Protein AF-A0A9X3EPZ7-F1 (afdb_monomer_lite)

Secondary structure (DSSP, 8-state):
---EEEEEEHHHHHHHHHTTT-SSEEEEE---TTSS---SSHHHHHHHHHHHHT--GGGS--GGGS-SSSEEEEE--SSHHHHHHHHHHHHHPPSS-EEE---SS-GGGS-HHHHHHHHHT-EE-TTHHHHHHHHHHHHHTT-HHHHHHHHHHHTT-TT-TTHHHHHHHHHHHHHH-HHHHHHHHHHHTT---HHHHHHHHHTTS-TTTTTTTHHHHHHHHHHHHHHHHHHHHHHHHHHTS--

pLDDT: mean 94.18, std 5.78, range [56.41, 98.69]

Structure (mmCIF, N/CA/C/O backbone):
data_AF-A0A9X3EPZ7-F1
#
_entry.id   AF-A0A9X3EPZ7-F1
#
loop_
_atom_site.group_PDB
_atom_site.id
_atom_site.type_symbol
_atom_site.label_atom_id
_atom_site.label_alt_id
_atom_site.label_comp_id
_atom_site.label_asym_id
_atom_site.label_entity_id
_atom_site.label_seq_id
_atom_site.pdbx_PDB_ins_code
_atom_site.Cartn_x
_atom_site.Cartn_y
_atom_site.Cartn_z
_atom_site.occupancy
_at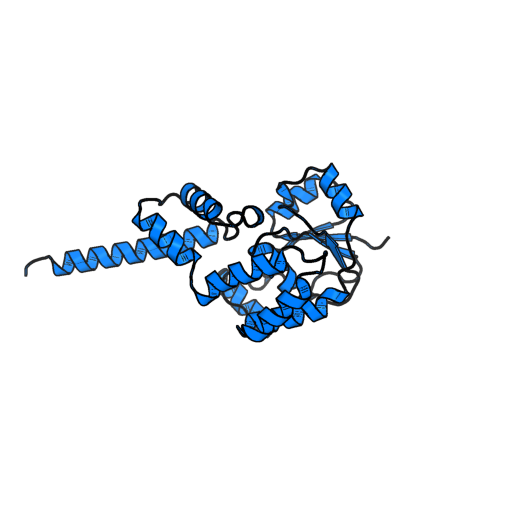om_site.B_iso_or_equiv
_atom_site.auth_seq_id
_atom_site.auth_comp_id
_atom_site.auth_asym_id
_atom_site.auth_atom_id
_atom_site.pdbx_PDB_model_num
ATOM 1 N N . MET A 1 1 ? -8.438 0.704 29.089 1.00 73.50 1 MET A N 1
ATOM 2 C CA . MET A 1 1 ? -8.462 0.864 27.620 1.00 73.50 1 MET A CA 1
ATOM 3 C C . MET A 1 1 ? -7.890 -0.405 27.022 1.00 73.50 1 MET A C 1
ATOM 5 O O . MET A 1 1 ? -7.101 -1.049 27.706 1.00 73.50 1 MET A O 1
ATOM 9 N N . LEU A 1 2 ? -8.344 -0.817 25.837 1.00 86.06 2 LEU A N 1
ATOM 10 C CA . LEU A 1 2 ? -7.668 -1.906 25.126 1.00 86.06 2 LEU A CA 1
ATOM 11 C C . LEU A 1 2 ? -6.262 -1.427 24.733 1.00 86.06 2 LEU A C 1
ATOM 13 O O . LEU A 1 2 ? -6.127 -0.239 24.431 1.00 86.06 2 LEU A O 1
ATOM 17 N N . PRO A 1 3 ? -5.242 -2.302 24.729 1.00 96.19 3 PRO A N 1
ATOM 18 C CA . PRO A 1 3 ? -3.963 -1.993 24.098 1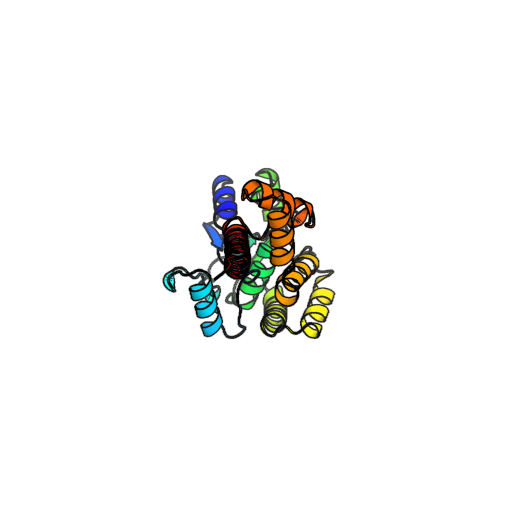.00 96.19 3 PRO A CA 1
ATOM 19 C C . PRO A 1 3 ? -4.177 -1.522 22.656 1.00 96.19 3 PRO A C 1
ATOM 21 O O . PRO A 1 3 ? -5.162 -1.909 22.024 1.00 96.19 3 PRO A O 1
ATOM 24 N N . ILE A 1 4 ? -3.268 -0.703 22.132 1.00 97.88 4 ILE A N 1
ATOM 25 C CA . ILE A 1 4 ? -3.376 -0.142 20.782 1.00 97.88 4 ILE A CA 1
ATOM 26 C C . ILE A 1 4 ? -2.209 -0.636 19.937 1.00 97.88 4 ILE A C 1
ATOM 28 O O . ILE A 1 4 ? -1.063 -0.606 20.382 1.00 97.88 4 ILE A O 1
ATOM 32 N N . LEU A 1 5 ? -2.513 -1.070 18.716 1.00 98.25 5 LEU A N 1
ATOM 33 C CA . LEU A 1 5 ? -1.538 -1.377 17.679 1.00 98.25 5 LEU A CA 1
ATOM 34 C C . LEU A 1 5 ? -1.773 -0.458 16.477 1.00 98.25 5 LEU A C 1
ATOM 36 O O . LEU A 1 5 ? -2.753 -0.603 15.744 1.00 98.25 5 LEU A O 1
ATOM 40 N N . HIS A 1 6 ? -0.857 0.476 16.257 1.00 98.19 6 HIS A N 1
ATOM 41 C CA . HIS A 1 6 ? -0.822 1.349 15.092 1.00 98.19 6 HIS A CA 1
ATOM 42 C C . HIS A 1 6 ? -0.167 0.617 13.921 1.00 98.19 6 HIS A C 1
ATOM 44 O O . HIS A 1 6 ? 0.980 0.185 14.016 1.00 98.19 6 HIS A O 1
ATOM 50 N N . ILE A 1 7 ? -0.881 0.487 12.807 1.00 98.50 7 ILE A N 1
ATOM 51 C CA . ILE A 1 7 ? -0.401 -0.180 11.596 1.00 98.50 7 ILE A CA 1
ATOM 52 C C . ILE A 1 7 ? -0.216 0.875 10.509 1.00 98.50 7 ILE A C 1
ATOM 54 O O . ILE A 1 7 ? -1.183 1.521 10.104 1.00 98.50 7 ILE A O 1
ATOM 58 N N . HIS A 1 8 ? 1.020 1.033 10.044 1.00 97.88 8 HIS A N 1
ATOM 59 C CA . HIS A 1 8 ? 1.426 2.017 9.039 1.00 97.88 8 HIS A CA 1
ATOM 60 C C . HIS A 1 8 ? 1.918 1.335 7.766 1.00 97.88 8 HIS A C 1
ATOM 62 O O . HIS A 1 8 ? 2.434 0.221 7.825 1.00 97.88 8 HIS A O 1
ATOM 68 N N . ALA A 1 9 ? 1.833 2.019 6.628 1.00 95.88 9 ALA A N 1
ATOM 69 C CA . ALA A 1 9 ? 2.421 1.535 5.387 1.00 95.88 9 ALA A CA 1
ATOM 70 C C . ALA A 1 9 ? 3.953 1.678 5.385 1.00 95.88 9 ALA A C 1
ATOM 72 O O . ALA A 1 9 ? 4.510 2.766 5.248 1.00 95.88 9 ALA A O 1
ATOM 73 N N . GLY A 1 10 ? 4.645 0.551 5.526 1.00 94.56 10 GLY A N 1
ATOM 74 C CA . GLY A 1 10 ? 6.099 0.463 5.491 1.00 94.56 10 GLY A CA 1
ATOM 75 C C . GLY A 1 10 ? 6.803 0.943 6.763 1.00 94.56 10 GLY A C 1
ATOM 76 O O . GLY A 1 10 ? 6.224 1.545 7.671 1.00 94.56 10 GLY A O 1
ATOM 77 N N . ASP A 1 11 ? 8.103 0.657 6.827 1.00 94.25 11 ASP A N 1
ATOM 78 C CA . ASP A 1 11 ? 8.922 0.963 8.001 1.00 94.25 11 ASP A CA 1
ATOM 79 C C . ASP A 1 11 ? 9.250 2.459 8.130 1.00 94.25 11 ASP A C 1
ATOM 81 O O . ASP A 1 11 ? 9.461 2.928 9.245 1.00 94.25 11 ASP A O 1
ATOM 85 N N . CYS A 1 12 ? 9.240 3.233 7.036 1.00 92.06 12 CYS A N 1
ATOM 86 C CA . CYS A 1 12 ? 9.462 4.683 7.086 1.00 92.06 12 CYS A CA 1
ATOM 87 C C . CYS A 1 12 ? 8.344 5.405 7.852 1.00 92.06 12 CYS A C 1
ATOM 89 O O . CYS A 1 12 ? 8.625 6.159 8.783 1.00 92.06 12 CYS A O 1
ATOM 91 N N . ALA A 1 13 ? 7.078 5.140 7.509 1.00 93.94 13 ALA A N 1
ATOM 92 C CA . ALA A 1 13 ? 5.935 5.726 8.208 1.00 93.94 13 ALA A CA 1
ATOM 93 C C . ALA A 1 13 ? 5.842 5.226 9.659 1.00 93.94 13 ALA A C 1
ATOM 95 O O . ALA A 1 13 ? 5.569 6.013 10.563 1.00 93.94 13 ALA A O 1
ATOM 96 N N . ALA A 1 14 ? 6.131 3.941 9.897 1.00 95.50 14 ALA A N 1
ATOM 97 C CA . ALA A 1 14 ? 6.194 3.383 11.247 1.00 95.50 14 ALA A CA 1
ATOM 98 C C . ALA A 1 14 ? 7.328 3.997 12.087 1.00 95.50 14 ALA A C 1
ATOM 100 O O . ALA A 1 14 ? 7.145 4.257 13.271 1.00 95.50 14 ALA A O 1
ATOM 101 N N . GLY A 1 15 ? 8.500 4.236 11.493 1.00 94.81 15 GLY A N 1
ATOM 102 C CA . GLY A 1 15 ? 9.627 4.904 12.144 1.00 94.81 15 GLY A CA 1
ATOM 103 C C . GLY A 1 15 ? 9.254 6.312 12.591 1.00 94.81 15 GLY A C 1
ATOM 104 O O . GLY A 1 15 ? 9.365 6.617 13.774 1.00 94.81 15 GLY A O 1
ATOM 105 N N . PHE A 1 16 ? 8.694 7.107 11.677 1.00 93.25 16 PHE A N 1
ATOM 106 C CA . PHE A 1 16 ? 8.194 8.448 11.980 1.00 93.25 16 PHE A CA 1
ATOM 107 C C . PHE A 1 16 ? 7.131 8.444 13.090 1.00 93.25 16 PHE A C 1
ATOM 109 O O . PHE A 1 16 ? 7.181 9.256 14.005 1.00 93.25 16 PHE A O 1
ATOM 116 N N . ALA A 1 17 ? 6.189 7.496 13.062 1.00 92.56 17 ALA A N 1
ATOM 117 C CA . ALA A 1 17 ? 5.146 7.402 14.082 1.00 92.56 17 ALA A CA 1
ATOM 118 C C . ALA A 1 17 ? 5.689 7.063 15.483 1.00 92.56 17 ALA A C 1
ATOM 120 O O . ALA A 1 17 ? 5.163 7.566 16.474 1.00 92.56 17 ALA A O 1
ATOM 121 N N . ARG A 1 18 ? 6.758 6.259 15.583 1.00 93.94 18 ARG A N 1
ATOM 122 C CA . ARG A 1 18 ? 7.412 5.952 16.871 1.00 93.94 18 ARG A CA 1
ATOM 123 C C . ARG A 1 18 ? 8.074 7.173 17.504 1.00 93.94 18 ARG A C 1
ATOM 125 O O . ARG A 1 18 ? 8.167 7.235 18.723 1.00 93.94 18 ARG A O 1
ATOM 132 N N . GLU A 1 19 ? 8.509 8.139 16.701 1.00 91.50 19 GLU A N 1
ATOM 133 C CA . GLU A 1 19 ? 9.093 9.390 17.202 1.00 91.50 19 GLU A CA 1
ATOM 134 C C . GLU A 1 19 ? 8.044 10.323 17.832 1.00 91.50 19 GLU A C 1
ATOM 136 O O . GLU A 1 19 ? 8.404 11.263 18.537 1.00 91.50 19 GLU A O 1
ATOM 141 N N . ILE A 1 20 ? 6.751 10.068 17.597 1.00 81.25 20 ILE A N 1
ATOM 142 C CA . ILE A 1 20 ? 5.647 10.989 17.917 1.00 81.25 20 ILE A CA 1
ATOM 143 C C . ILE A 1 20 ? 4.910 10.617 19.218 1.00 81.25 20 ILE A C 1
ATOM 145 O O . ILE A 1 20 ? 3.945 11.274 19.589 1.00 81.25 20 ILE A O 1
ATOM 149 N N . ASP A 1 21 ? 5.411 9.630 19.967 1.00 81.44 21 ASP A N 1
ATOM 150 C CA . ASP A 1 21 ? 4.944 9.264 21.319 1.00 81.44 21 ASP A CA 1
ATOM 151 C C . ASP A 1 21 ? 3.409 9.104 21.428 1.00 81.44 21 ASP A C 1
ATOM 153 O O . ASP A 1 21 ? 2.760 9.543 22.380 1.00 81.44 21 ASP A O 1
ATOM 157 N N . LEU A 1 22 ? 2.797 8.488 20.406 1.00 87.44 22 LEU A N 1
ATOM 158 C CA . LEU A 1 22 ? 1.414 8.017 20.492 1.00 87.44 22 LEU A CA 1
ATOM 159 C C . LEU A 1 22 ? 1.348 6.801 21.426 1.00 87.44 22 LEU A C 1
ATOM 161 O O . LEU A 1 22 ? 2.197 5.915 21.364 1.00 87.44 22 LEU A O 1
ATOM 165 N N . GLU A 1 23 ? 0.311 6.737 22.263 1.00 90.94 23 GLU A N 1
ATOM 166 C CA . GLU A 1 23 ? 0.060 5.574 23.118 1.00 90.94 23 GLU A CA 1
ATOM 167 C C . GLU A 1 23 ? -0.204 4.325 22.266 1.00 90.94 23 GLU A C 1
ATOM 169 O O . GLU A 1 23 ? -1.191 4.271 21.535 1.00 90.94 23 GLU A O 1
ATOM 174 N N . GLY A 1 24 ? 0.633 3.299 22.421 1.00 95.06 24 GLY A N 1
ATOM 175 C CA . GLY A 1 24 ? 0.459 2.004 21.771 1.00 95.06 24 GLY A CA 1
ATOM 176 C C . GLY A 1 24 ? 1.731 1.491 21.110 1.00 95.06 24 GLY A C 1
ATOM 177 O O . GLY A 1 24 ? 2.781 2.130 21.120 1.00 95.06 24 GLY A O 1
ATOM 178 N N . GLU A 1 25 ? 1.634 0.302 20.530 1.00 97.06 25 GLU A N 1
ATOM 179 C CA . GLU A 1 25 ? 2.698 -0.273 19.714 1.00 97.06 25 GLU A CA 1
ATOM 180 C C . GLU A 1 25 ? 2.563 0.164 18.255 1.00 97.06 25 GLU A C 1
ATOM 182 O O . GLU A 1 25 ? 1.464 0.424 17.767 1.00 97.06 25 GLU A O 1
ATOM 187 N N . VAL A 1 26 ? 3.684 0.203 17.532 1.00 97.62 26 VAL A N 1
ATOM 188 C CA . VAL A 1 26 ? 3.725 0.601 16.120 1.00 97.62 26 VAL A CA 1
ATOM 189 C C . VAL A 1 26 ? 4.307 -0.517 15.261 1.00 97.62 26 VAL A C 1
ATOM 191 O O . VAL A 1 26 ? 5.463 -0.924 15.436 1.00 97.62 26 VAL A O 1
ATOM 194 N N . LEU A 1 27 ? 3.535 -0.941 14.264 1.00 97.88 27 LEU A N 1
ATOM 195 C CA . LEU A 1 27 ? 3.891 -1.924 13.250 1.00 97.88 27 LEU A CA 1
ATOM 196 C C . LEU A 1 27 ? 3.951 -1.273 11.861 1.00 97.88 27 LEU A C 1
ATOM 198 O O . LEU A 1 27 ? 2.992 -0.645 11.415 1.00 97.88 27 LEU A O 1
ATOM 202 N N . GLY A 1 28 ? 5.063 -1.475 11.153 1.00 97.81 28 GLY A N 1
ATOM 203 C CA . GLY A 1 28 ? 5.156 -1.197 9.719 1.00 97.81 28 GLY A CA 1
ATOM 204 C C . GLY A 1 28 ? 4.676 -2.403 8.916 1.00 97.81 28 GLY A C 1
ATOM 205 O O . GLY A 1 28 ? 5.159 -3.513 9.132 1.00 97.81 28 GLY A O 1
ATOM 206 N N . TRP A 1 29 ? 3.726 -2.198 8.008 1.00 97.69 29 TRP A N 1
ATOM 207 C CA . TRP A 1 29 ? 3.226 -3.199 7.069 1.00 97.69 29 TRP A CA 1
ATOM 208 C C . TRP A 1 29 ? 3.934 -3.044 5.722 1.00 97.69 29 TRP A C 1
ATOM 210 O O . TRP A 1 29 ? 3.792 -2.028 5.045 1.00 97.69 29 TRP A O 1
ATOM 220 N N . ARG A 1 30 ? 4.748 -4.023 5.338 1.00 94.75 30 ARG A N 1
ATOM 221 C CA . ARG A 1 30 ? 5.778 -3.864 4.302 1.00 94.75 30 ARG A CA 1
ATOM 222 C C . ARG A 1 30 ? 5.324 -4.230 2.901 1.00 94.75 30 ARG A C 1
ATOM 224 O O . ARG A 1 30 ? 5.870 -3.690 1.950 1.00 94.75 30 ARG A O 1
ATOM 231 N N . ASP A 1 31 ? 4.362 -5.136 2.760 1.00 94.38 31 ASP A N 1
ATOM 232 C CA . ASP A 1 31 ? 3.963 -5.651 1.449 1.00 94.38 31 ASP A CA 1
ATOM 233 C C . ASP A 1 31 ? 2.680 -4.999 0.935 1.00 94.38 31 ASP A C 1
ATOM 235 O O . ASP A 1 31 ? 1.764 -4.752 1.713 1.00 94.38 31 ASP A O 1
ATOM 239 N N . SER A 1 32 ? 2.611 -4.741 -0.369 1.00 95.62 32 SER A N 1
ATOM 240 C CA . SER A 1 32 ? 1.409 -4.299 -1.071 1.00 95.62 32 SER A CA 1
ATOM 241 C C . SER A 1 32 ? 1.298 -4.974 -2.431 1.00 95.62 32 SER A C 1
ATOM 243 O O . SER A 1 32 ? 2.200 -4.892 -3.273 1.00 95.62 32 SER A O 1
ATOM 245 N N . ALA A 1 33 ? 0.136 -5.560 -2.707 1.00 95.81 33 ALA A N 1
ATOM 246 C CA . ALA A 1 33 ? -0.211 -6.074 -4.027 1.00 95.81 33 ALA A CA 1
ATOM 247 C C . ALA A 1 33 ? -0.467 -4.995 -5.102 1.00 95.81 33 ALA A C 1
ATOM 249 O O . ALA A 1 33 ? -0.929 -5.326 -6.197 1.00 95.81 33 ALA A O 1
ATOM 250 N N . ALA A 1 34 ? -0.159 -3.720 -4.830 1.00 96.50 34 ALA A N 1
ATOM 251 C CA . ALA A 1 34 ? -0.123 -2.662 -5.848 1.00 96.50 34 ALA A CA 1
ATOM 252 C C . ALA A 1 34 ? 0.930 -2.903 -6.924 1.00 96.50 34 ALA A C 1
ATOM 254 O O . ALA A 1 34 ? 0.774 -2.447 -8.057 1.00 96.50 34 ALA A O 1
ATOM 255 N N . VAL A 1 35 ? 1.953 -3.684 -6.592 1.00 94.44 35 VAL A N 1
ATOM 256 C CA . VAL A 1 35 ? 2.926 -4.211 -7.542 1.00 94.44 35 VAL A CA 1
ATOM 257 C C . VAL A 1 35 ? 2.989 -5.725 -7.427 1.00 94.44 35 VAL A C 1
ATOM 259 O O . VAL A 1 35 ? 2.781 -6.293 -6.355 1.00 94.44 35 VAL A O 1
ATOM 262 N N . GLY A 1 36 ? 3.322 -6.390 -8.530 1.00 93.56 36 GLY A N 1
ATOM 263 C CA . GLY A 1 36 ? 3.500 -7.836 -8.554 1.00 93.56 36 GLY A CA 1
ATOM 264 C C . GLY A 1 36 ? 2.192 -8.641 -8.527 1.00 93.56 36 GLY A C 1
ATOM 265 O O . GLY A 1 36 ? 1.095 -8.094 -8.636 1.00 93.56 36 GLY A O 1
ATOM 266 N N . PRO A 1 37 ? 2.299 -9.973 -8.433 1.00 95.31 37 PRO A N 1
ATOM 267 C CA . PRO A 1 37 ? 1.157 -10.875 -8.506 1.00 95.31 37 PRO A CA 1
ATOM 268 C C . PRO A 1 37 ? 0.316 -10.867 -7.223 1.00 95.31 37 PRO A C 1
ATOM 270 O O . PRO A 1 37 ? 0.829 -10.679 -6.117 1.00 95.31 37 PRO A O 1
ATOM 273 N N . CYS A 1 38 ? -0.977 -11.168 -7.357 1.00 96.62 38 CYS A N 1
ATOM 274 C CA . CYS A 1 38 ? -1.867 -11.402 -6.223 1.00 96.62 38 CYS A CA 1
ATOM 275 C C . CYS A 1 38 ? -2.837 -12.565 -6.471 1.00 96.62 38 CYS A C 1
ATOM 277 O O . CYS A 1 38 ? -2.954 -13.073 -7.586 1.00 96.62 38 CYS A O 1
ATOM 279 N N . SER A 1 39 ? -3.493 -13.022 -5.405 1.00 96.81 39 SER A N 1
ATOM 280 C CA . SER A 1 39 ? -4.445 -14.132 -5.433 1.00 96.81 39 SER A CA 1
ATOM 281 C C . SER A 1 39 ? -5.466 -13.961 -4.311 1.00 96.81 39 SER A C 1
ATOM 283 O O . SER A 1 39 ? -5.108 -13.566 -3.201 1.00 96.81 39 SER A O 1
ATOM 285 N N . ARG A 1 40 ? -6.727 -14.316 -4.583 1.00 94.94 40 ARG A N 1
ATOM 286 C CA . ARG A 1 40 ? -7.770 -14.394 -3.548 1.00 94.94 40 ARG A CA 1
ATOM 287 C C . ARG A 1 40 ? -7.615 -15.618 -2.644 1.00 94.94 40 ARG A C 1
ATOM 289 O O . ARG A 1 40 ? -8.130 -15.651 -1.533 1.00 94.94 40 ARG A O 1
ATOM 296 N N . GLU A 1 41 ? -6.920 -16.648 -3.126 1.00 94.75 41 GLU A N 1
ATOM 297 C CA . GLU A 1 41 ? -6.523 -17.783 -2.300 1.00 94.75 41 GLU A CA 1
ATOM 298 C C . GLU A 1 41 ? -5.298 -17.386 -1.476 1.00 94.75 41 GLU A C 1
ATOM 300 O O . GLU A 1 41 ? -4.215 -17.185 -2.031 1.00 94.75 41 GLU A O 1
ATOM 305 N N . ARG A 1 42 ? -5.483 -17.301 -0.156 1.00 90.38 42 ARG A N 1
ATOM 306 C CA . ARG A 1 42 ? -4.493 -16.803 0.806 1.00 90.38 42 ARG A CA 1
ATOM 307 C C . ARG A 1 42 ? -3.153 -17.533 0.753 1.00 90.38 42 ARG A C 1
ATOM 309 O O . ARG A 1 42 ? -2.120 -16.885 0.640 1.00 90.38 42 ARG A O 1
ATOM 316 N N . GLY A 1 43 ? -3.161 -18.867 0.792 1.00 93.12 43 GLY A N 1
ATOM 317 C CA . GLY A 1 43 ? -1.926 -19.658 0.755 1.00 93.12 43 GLY A CA 1
ATOM 318 C C . GLY A 1 43 ? -1.121 -19.372 -0.511 1.00 93.12 43 GLY A C 1
ATOM 319 O O . GLY A 1 43 ? 0.049 -19.001 -0.444 1.00 93.12 43 GLY A O 1
ATOM 320 N N . ARG A 1 44 ? -1.784 -19.428 -1.673 1.00 96.50 44 ARG A N 1
ATOM 321 C CA . ARG A 1 44 ? -1.179 -19.066 -2.960 1.00 96.50 44 ARG A CA 1
ATOM 322 C C . ARG A 1 44 ? -0.703 -17.615 -2.993 1.00 96.50 44 ARG A C 1
ATOM 324 O O . ARG A 1 44 ? 0.350 -17.345 -3.562 1.00 96.50 44 ARG A O 1
ATOM 331 N N . HIS A 1 45 ? -1.463 -16.690 -2.412 1.00 96.81 45 HIS A N 1
ATOM 332 C CA . HIS A 1 45 ? -1.100 -15.280 -2.369 1.00 96.81 45 HIS A CA 1
ATOM 333 C C . HIS A 1 45 ? 0.244 -15.077 -1.676 1.00 96.81 45 HIS A C 1
ATOM 335 O O . HIS A 1 45 ? 1.149 -14.527 -2.293 1.00 96.81 45 HIS A O 1
ATOM 341 N N . VAL A 1 46 ? 0.406 -15.619 -0.469 1.00 95.75 46 VAL A N 1
ATOM 342 C CA . VAL A 1 46 ? 1.646 -15.522 0.311 1.00 95.75 46 VAL A CA 1
ATOM 343 C C . VAL A 1 46 ? 2.850 -16.066 -0.471 1.00 95.75 46 VAL A C 1
ATOM 345 O O . VAL A 1 46 ? 3.879 -15.398 -0.548 1.00 95.75 46 VAL A O 1
ATOM 348 N N . PHE A 1 47 ? 2.720 -17.219 -1.140 1.00 97.06 47 PHE A N 1
ATOM 349 C CA . PHE A 1 47 ? 3.803 -17.761 -1.976 1.00 97.06 47 PHE A CA 1
ATOM 350 C C . PHE A 1 47 ? 4.140 -16.877 -3.184 1.00 97.06 47 PHE A C 1
ATOM 352 O O . PHE A 1 47 ? 5.312 -16.732 -3.535 1.00 97.06 47 PHE A O 1
ATOM 359 N N . LEU A 1 48 ? 3.134 -16.269 -3.820 1.00 97.50 48 LEU A N 1
ATOM 360 C CA . LEU A 1 48 ? 3.347 -15.321 -4.915 1.00 97.50 48 LEU A CA 1
ATOM 361 C C . LEU A 1 48 ? 4.095 -14.070 -4.435 1.00 97.50 48 LEU A C 1
ATOM 363 O O . LEU A 1 48 ? 4.982 -13.593 -5.143 1.00 97.50 48 LEU A O 1
ATOM 367 N N . ARG A 1 49 ? 3.766 -13.563 -3.240 1.00 96.81 49 ARG A N 1
ATOM 368 C CA . ARG A 1 49 ? 4.439 -12.404 -2.635 1.00 96.81 49 ARG A CA 1
ATOM 369 C C . ARG A 1 49 ? 5.887 -12.714 -2.271 1.00 96.81 49 ARG A C 1
ATOM 371 O O . ARG A 1 49 ? 6.782 -11.978 -2.675 1.00 96.81 49 ARG A O 1
ATOM 378 N N . MET A 1 50 ? 6.119 -13.852 -1.618 1.00 96.75 50 MET A N 1
ATOM 379 C CA . MET A 1 50 ? 7.452 -14.381 -1.308 1.00 96.75 50 MET A CA 1
ATOM 380 C C . MET A 1 50 ? 8.338 -14.449 -2.561 1.00 96.75 50 MET A C 1
ATOM 382 O O . MET A 1 50 ? 9.436 -13.896 -2.584 1.00 96.75 50 MET A O 1
ATOM 386 N N . ALA A 1 51 ? 7.834 -15.061 -3.639 1.00 97.19 51 ALA A N 1
ATOM 387 C CA . ALA A 1 51 ? 8.570 -15.188 -4.896 1.00 97.19 51 ALA A CA 1
ATOM 388 C C . ALA A 1 51 ? 8.833 -13.833 -5.578 1.00 97.19 51 ALA A C 1
ATOM 390 O O . ALA A 1 51 ? 9.909 -13.621 -6.133 1.00 97.19 51 ALA A O 1
ATOM 391 N N . PHE A 1 52 ? 7.870 -12.907 -5.535 1.00 95.81 52 PHE A N 1
ATOM 392 C CA . PHE A 1 52 ? 8.012 -11.577 -6.132 1.00 95.81 52 PHE A CA 1
ATOM 393 C C . PHE A 1 52 ? 9.085 -10.726 -5.436 1.00 95.81 52 PHE A C 1
ATOM 395 O O . PHE A 1 52 ? 9.876 -10.037 -6.095 1.00 95.81 52 PHE A O 1
ATOM 402 N N . TRP A 1 53 ? 9.132 -10.790 -4.106 1.00 94.69 53 TRP A N 1
ATOM 403 C CA . TRP A 1 53 ? 10.135 -10.081 -3.317 1.00 94.69 53 TRP A CA 1
ATOM 404 C C . TRP A 1 53 ? 11.473 -10.806 -3.239 1.00 94.69 53 TRP A C 1
ATOM 406 O O . TRP A 1 53 ? 12.474 -10.144 -2.982 1.00 94.69 53 TRP A O 1
ATOM 416 N N . GLN A 1 54 ? 11.504 -12.106 -3.554 1.00 95.50 54 GLN A N 1
ATOM 417 C CA . GLN A 1 54 ? 12.671 -12.977 -3.384 1.00 95.50 54 GLN A CA 1
ATOM 418 C C . GLN A 1 54 ? 13.134 -13.004 -1.922 1.00 95.50 54 GLN A C 1
ATOM 420 O O . GLN A 1 54 ? 14.319 -12.885 -1.630 1.00 95.50 54 GLN A O 1
ATOM 425 N N . THR A 1 55 ? 12.167 -13.132 -1.015 1.00 95.50 55 THR A N 1
ATOM 426 C CA . THR A 1 55 ? 12.393 -13.232 0.431 1.00 95.50 55 THR A CA 1
ATOM 427 C C . THR A 1 55 ? 11.914 -14.586 0.965 1.00 95.50 55 THR A C 1
ATOM 429 O O . THR A 1 55 ? 11.284 -15.358 0.241 1.00 95.50 55 THR A O 1
ATOM 432 N N . ASP A 1 56 ? 12.204 -14.874 2.228 1.00 95.75 56 ASP A N 1
ATOM 433 C CA . ASP A 1 56 ? 11.727 -16.043 2.946 1.00 95.75 56 ASP A CA 1
ATOM 434 C C . ASP A 1 56 ? 10.264 -15.894 3.381 1.00 95.75 56 ASP A C 1
ATOM 436 O O . ASP A 1 56 ? 9.777 -14.816 3.725 1.00 95.75 56 ASP A O 1
ATOM 440 N N . LEU A 1 57 ? 9.559 -17.027 3.450 1.00 93.62 57 LEU A N 1
ATOM 441 C CA . LEU A 1 57 ? 8.163 -17.085 3.895 1.00 93.62 57 LEU A CA 1
ATOM 442 C C . LEU A 1 57 ? 7.951 -16.456 5.283 1.00 93.62 57 LEU A C 1
ATOM 444 O O . LEU A 1 57 ? 6.899 -15.878 5.539 1.00 93.62 57 LEU A O 1
ATOM 448 N N . ALA A 1 58 ? 8.945 -16.569 6.168 1.00 94.25 58 ALA A N 1
ATOM 449 C CA . ALA A 1 58 ? 8.897 -16.030 7.525 1.00 94.25 58 ALA A CA 1
ATOM 450 C C . ALA A 1 58 ? 8.925 -14.491 7.576 1.00 94.25 58 ALA A C 1
ATOM 452 O O . ALA A 1 58 ? 8.535 -13.917 8.591 1.00 94.25 58 ALA A O 1
ATOM 453 N N . GLU A 1 59 ? 9.360 -13.821 6.503 1.00 93.88 59 GLU A N 1
ATOM 454 C CA . GLU A 1 59 ? 9.366 -12.357 6.417 1.00 93.88 59 GLU A CA 1
ATOM 455 C C . GLU A 1 59 ? 8.040 -11.783 5.895 1.00 93.88 59 GLU A C 1
ATOM 457 O O . GLU A 1 59 ? 7.786 -10.583 6.030 1.00 93.88 59 GLU A O 1
ATOM 462 N N . ILE A 1 60 ? 7.172 -12.626 5.322 1.00 95.75 60 ILE A N 1
ATOM 463 C CA . ILE A 1 60 ? 5.873 -12.196 4.808 1.00 95.75 60 ILE A CA 1
ATOM 464 C C . ILE A 1 60 ? 4.891 -12.005 5.965 1.00 95.75 60 ILE A C 1
ATOM 466 O O . ILE A 1 60 ? 4.502 -12.952 6.651 1.00 95.75 60 ILE A O 1
ATOM 470 N N . GLN A 1 61 ? 4.454 -10.761 6.154 1.00 95.88 61 GLN A N 1
ATOM 471 C CA . GLN A 1 61 ? 3.451 -10.409 7.153 1.00 95.88 61 GLN A CA 1
ATOM 472 C C . GLN A 1 61 ? 2.069 -10.931 6.748 1.00 95.88 61 GLN A C 1
ATOM 474 O O . GLN A 1 61 ? 1.672 -10.866 5.585 1.00 95.88 61 GLN A O 1
ATOM 479 N N . ARG A 1 62 ? 1.321 -11.445 7.727 1.00 95.25 62 ARG A N 1
ATOM 480 C CA . ARG A 1 62 ? 0.036 -12.121 7.521 1.00 95.25 62 ARG A CA 1
ATOM 481 C C . ARG A 1 62 ? -1.045 -11.491 8.390 1.00 95.25 62 ARG A C 1
ATOM 483 O O . ARG A 1 62 ? -0.916 -11.422 9.608 1.00 95.25 62 ARG A O 1
ATOM 490 N N . ALA A 1 63 ? -2.102 -10.980 7.759 1.00 95.19 63 ALA A N 1
ATOM 491 C CA . ALA A 1 63 ? -3.107 -10.147 8.425 1.00 95.19 63 ALA A CA 1
ATOM 492 C C . ALA A 1 63 ? -3.899 -10.911 9.503 1.00 95.19 63 ALA A C 1
ATOM 494 O O . ALA A 1 63 ? -4.414 -10.318 10.449 1.00 95.19 63 ALA A O 1
ATOM 495 N N . GLU A 1 64 ? -4.002 -12.233 9.359 1.00 93.88 64 GLU A N 1
ATOM 496 C CA . GLU A 1 64 ? -4.604 -13.144 10.335 1.00 93.88 64 GLU A CA 1
ATOM 497 C C . GLU A 1 64 ? -3.796 -13.274 11.626 1.00 93.88 64 GLU A C 1
ATOM 499 O O . GLU A 1 64 ? -4.366 -13.651 12.647 1.00 93.88 64 GLU A O 1
ATOM 504 N N . GLU A 1 65 ? -2.497 -12.978 11.576 1.00 95.19 65 GLU A N 1
ATOM 505 C CA . GLU A 1 65 ? -1.579 -13.099 12.713 1.00 95.19 65 GLU A CA 1
ATOM 506 C C . GLU A 1 65 ? -1.529 -11.826 13.552 1.00 95.19 65 GLU A C 1
ATOM 508 O O . GLU A 1 65 ? -0.875 -11.793 14.592 1.00 95.19 65 GLU A O 1
ATOM 513 N N . LEU A 1 66 ? -2.223 -10.773 13.113 1.00 96.31 66 LEU A N 1
ATOM 514 C CA . LEU A 1 66 ? -2.355 -9.561 13.900 1.00 96.31 66 LEU A CA 1
ATOM 515 C C . LEU A 1 66 ? -3.147 -9.845 15.184 1.00 96.31 66 LEU A C 1
ATOM 517 O O . LEU A 1 66 ? -4.202 -10.486 15.111 1.00 96.31 66 LEU A O 1
ATOM 521 N N . PRO A 1 67 ? -2.690 -9.326 16.338 1.00 95.62 67 PRO A N 1
ATOM 522 C CA . PRO A 1 67 ? -3.363 -9.529 17.615 1.00 95.62 67 PRO A CA 1
ATOM 523 C C . PRO A 1 67 ? -4.811 -9.030 17.571 1.00 95.62 67 PRO A C 1
ATOM 525 O O . PRO A 1 67 ? -5.130 -8.018 16.943 1.00 95.62 67 PRO A O 1
ATOM 528 N N . THR A 1 68 ? -5.703 -9.771 18.226 1.00 95.38 68 THR A N 1
ATOM 529 C CA . THR A 1 68 ? -7.146 -9.478 18.280 1.00 95.38 68 THR A CA 1
ATOM 530 C C . THR A 1 68 ? -7.597 -8.953 19.643 1.00 95.38 68 THR A C 1
ATOM 532 O O . THR A 1 68 ? -8.749 -8.557 19.799 1.00 95.38 68 THR A O 1
ATOM 535 N N . ASP A 1 69 ? -6.710 -8.967 20.636 1.00 95.00 69 ASP A N 1
ATOM 536 C CA . ASP A 1 69 ? -6.900 -8.462 21.999 1.00 95.00 69 ASP A CA 1
ATOM 537 C C . ASP A 1 69 ? -6.514 -6.976 22.154 1.00 95.00 69 ASP A C 1
ATOM 539 O O . ASP A 1 69 ? -6.474 -6.450 23.267 1.00 95.00 69 ASP A O 1
ATOM 543 N N . CYS A 1 70 ? -6.297 -6.279 21.035 1.00 96.75 70 CYS A N 1
ATOM 544 C CA . CYS A 1 70 ? -5.985 -4.855 20.960 1.00 96.75 70 CYS A CA 1
ATOM 545 C C . CYS A 1 70 ? -6.868 -4.120 19.929 1.00 96.75 70 CYS A C 1
ATOM 547 O O . CYS A 1 70 ? -7.501 -4.731 19.063 1.00 96.75 70 CYS A O 1
ATOM 549 N N . GLU A 1 71 ? -6.916 -2.788 20.011 1.00 97.81 71 GLU A N 1
ATOM 550 C CA . GLU A 1 71 ? -7.433 -1.946 18.931 1.00 97.81 71 GLU A CA 1
ATOM 551 C C . GLU A 1 71 ? -6.371 -1.808 17.836 1.00 97.81 71 GLU A C 1
ATOM 553 O O . GLU A 1 71 ? -5.303 -1.241 18.059 1.00 97.81 71 GLU A O 1
ATOM 558 N N . ARG A 1 72 ? -6.686 -2.281 16.626 1.00 98.19 72 ARG A N 1
ATOM 559 C CA . ARG A 1 72 ? -5.834 -2.094 15.443 1.00 98.19 72 ARG A CA 1
ATOM 560 C C . ARG A 1 72 ? -6.211 -0.796 14.743 1.00 98.19 72 ARG A C 1
ATOM 562 O O . ARG A 1 72 ? -7.335 -0.662 14.253 1.00 98.19 72 ARG A O 1
ATOM 569 N N . VAL A 1 73 ? -5.283 0.152 14.687 1.00 98.38 73 VAL A N 1
ATOM 570 C CA . VAL A 1 73 ? -5.499 1.489 14.124 1.00 98.38 73 VAL A CA 1
ATOM 571 C C . VAL A 1 73 ? -4.728 1.613 12.816 1.00 98.38 73 VAL A C 1
ATOM 573 O O . VAL A 1 73 ? -3.504 1.537 12.802 1.00 98.38 73 VAL A O 1
ATOM 576 N N . LEU A 1 74 ? -5.451 1.785 11.714 1.00 98.62 74 LEU A N 1
ATOM 577 C CA . LEU A 1 74 ? -4.918 1.748 10.355 1.00 98.62 74 LEU A CA 1
ATOM 578 C C . LEU A 1 74 ? -4.554 3.161 9.866 1.00 98.62 74 LEU A C 1
ATOM 580 O O . LEU A 1 74 ? -5.432 4.025 9.775 1.00 98.62 74 LEU A O 1
ATOM 584 N N . TRP A 1 75 ? -3.283 3.369 9.518 1.00 97.94 75 TRP A N 1
ATOM 585 C CA . TRP A 1 75 ? -2.692 4.639 9.077 1.00 97.94 75 TRP A CA 1
ATOM 586 C C . TRP A 1 75 ? -2.160 4.527 7.647 1.00 97.94 75 TRP A C 1
ATOM 588 O O . TRP A 1 75 ? -0.952 4.444 7.426 1.00 97.94 75 TRP A O 1
ATOM 598 N N . PHE A 1 76 ? -3.079 4.505 6.683 1.00 97.56 76 PHE A N 1
ATOM 599 C CA . PHE A 1 76 ? -2.759 4.375 5.262 1.00 97.56 76 PHE A CA 1
ATOM 600 C C . PHE A 1 76 ? -3.090 5.680 4.549 1.00 97.56 76 PHE A C 1
ATOM 602 O O . PHE A 1 76 ? -4.243 6.125 4.521 1.00 97.56 76 PHE A O 1
ATOM 609 N N . GLY A 1 77 ? -2.049 6.303 4.021 1.00 95.81 77 GLY A N 1
ATOM 610 C CA . GLY A 1 77 ? -2.067 7.525 3.248 1.00 95.81 77 GLY A CA 1
ATOM 611 C C . GLY A 1 77 ? -2.710 7.362 1.870 1.00 95.81 77 GLY A C 1
ATOM 612 O O . GLY A 1 77 ? -3.220 6.300 1.507 1.00 95.81 77 GLY A O 1
ATOM 613 N N . PRO A 1 78 ? -2.764 8.458 1.107 1.00 96.12 78 PRO A N 1
ATOM 614 C CA . PRO A 1 78 ? -3.568 8.551 -0.108 1.00 96.12 78 PRO A CA 1
ATOM 615 C C . PRO A 1 78 ? -3.035 7.777 -1.318 1.00 96.12 78 PRO A C 1
ATOM 617 O O . PRO A 1 78 ? -3.750 7.685 -2.322 1.00 96.12 78 PRO A O 1
ATOM 620 N N . ASP A 1 79 ? -1.800 7.281 -1.280 1.00 95.81 79 ASP A N 1
ATOM 621 C CA . ASP A 1 79 ? -1.162 6.765 -2.482 1.00 95.81 79 ASP A CA 1
ATOM 622 C C . ASP A 1 79 ? -1.667 5.362 -2.902 1.00 95.81 79 ASP A C 1
ATOM 624 O O . ASP 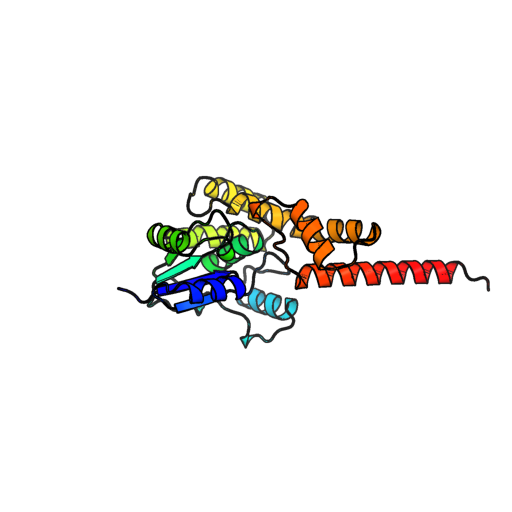A 1 79 ? -2.291 4.639 -2.117 1.00 95.81 79 ASP A O 1
ATOM 628 N N . PRO A 1 80 ? -1.448 4.954 -4.167 1.00 97.50 80 PRO A N 1
ATOM 629 C CA . PRO A 1 80 ? -1.916 3.667 -4.670 1.00 97.50 80 PRO A CA 1
ATOM 630 C C . PRO A 1 80 ? -1.323 2.441 -3.968 1.00 97.50 80 PRO A C 1
ATOM 632 O O . PRO A 1 80 ? -2.011 1.420 -3.874 1.00 97.50 80 PRO A O 1
ATOM 635 N N . TRP A 1 81 ? -0.086 2.534 -3.473 1.00 96.75 81 TRP A N 1
ATOM 636 C CA . TRP A 1 81 ? 0.548 1.471 -2.703 1.00 96.75 81 TRP A CA 1
ATOM 637 C C . TRP A 1 81 ? -0.199 1.256 -1.391 1.00 96.75 81 TRP A C 1
ATOM 639 O O . TRP A 1 81 ? -0.654 0.142 -1.113 1.00 96.75 81 TRP A O 1
ATOM 649 N N . GLU A 1 82 ? -0.367 2.330 -0.622 1.00 97.75 82 GLU A N 1
ATOM 650 C CA . GLU A 1 82 ? -0.991 2.325 0.699 1.00 97.75 82 GLU A CA 1
ATOM 651 C C . GLU A 1 82 ? -2.468 1.927 0.624 1.00 97.75 82 GLU A C 1
ATOM 653 O O . GLU A 1 82 ? -2.955 1.127 1.423 1.00 97.75 82 GLU A O 1
ATOM 658 N N . GLN A 1 83 ? -3.204 2.441 -0.362 1.00 98.00 83 GLN A N 1
ATOM 659 C CA . GLN A 1 83 ? -4.637 2.174 -0.474 1.00 98.00 83 GLN A CA 1
ATOM 660 C C . GLN A 1 83 ? -4.946 0.724 -0.863 1.00 98.00 83 GLN A C 1
ATOM 662 O O . GLN A 1 83 ? -5.933 0.169 -0.378 1.00 98.00 83 GLN A O 1
ATOM 667 N N . LEU A 1 84 ? -4.134 0.079 -1.708 1.00 98.06 84 LEU A N 1
ATOM 668 C CA . LEU A 1 84 ? -4.341 -1.344 -1.990 1.00 98.06 84 LEU A CA 1
ATOM 669 C C . LEU A 1 84 ? -3.840 -2.234 -0.848 1.00 98.06 84 LEU A C 1
ATOM 671 O O . LEU A 1 84 ? -4.484 -3.236 -0.541 1.00 98.06 84 LEU A O 1
ATOM 675 N N . GLN A 1 85 ? -2.767 -1.827 -0.169 1.00 97.69 85 GLN A N 1
ATOM 676 C CA . GLN A 1 85 ? -2.296 -2.473 1.053 1.00 97.69 85 GLN A CA 1
ATOM 677 C C . GLN A 1 85 ? -3.386 -2.486 2.137 1.00 97.69 85 GLN A C 1
ATOM 679 O O . GLN A 1 85 ? -3.655 -3.525 2.737 1.00 97.69 85 GLN A O 1
ATOM 684 N N . LEU A 1 86 ? -4.089 -1.365 2.325 1.00 98.38 86 LEU A N 1
ATOM 685 C CA . LEU A 1 86 ? -5.243 -1.255 3.220 1.00 98.38 86 LEU A CA 1
ATOM 686 C C . LEU A 1 86 ? -6.370 -2.232 2.848 1.00 98.38 86 LEU A C 1
ATOM 688 O O . LEU A 1 86 ? -6.947 -2.875 3.727 1.00 98.38 86 LEU A O 1
ATOM 692 N N . VAL A 1 87 ? -6.712 -2.332 1.559 1.00 98.44 87 VAL A N 1
ATOM 693 C CA . VAL A 1 87 ? -7.766 -3.239 1.073 1.00 98.44 87 VAL A CA 1
ATOM 694 C C . VAL A 1 87 ? -7.405 -4.694 1.353 1.00 98.44 87 VAL A C 1
ATOM 696 O O . VAL A 1 87 ? -8.235 -5.430 1.884 1.00 98.44 87 VAL A O 1
ATOM 699 N N . GLU A 1 88 ? -6.182 -5.097 1.020 1.00 97.88 88 GLU A N 1
ATOM 700 C CA . GLU A 1 88 ? -5.676 -6.449 1.262 1.00 97.88 88 GLU A CA 1
ATOM 701 C C . GLU A 1 88 ? -5.673 -6.780 2.761 1.00 97.88 88 GLU A C 1
ATOM 703 O O . GLU A 1 88 ? -6.210 -7.809 3.179 1.00 97.88 88 GLU A O 1
ATOM 708 N N . LEU A 1 89 ? -5.149 -5.865 3.581 1.00 97.50 89 LEU A N 1
ATOM 709 C CA . LEU A 1 89 ? -5.109 -6.013 5.030 1.00 97.50 89 LEU A CA 1
ATOM 710 C C . LEU A 1 89 ? -6.519 -6.215 5.602 1.00 97.50 89 LEU A C 1
ATOM 712 O O . LEU A 1 89 ? -6.765 -7.188 6.312 1.00 97.50 89 LEU A O 1
ATOM 716 N N . LEU A 1 90 ? -7.473 -5.346 5.252 1.00 97.69 90 LEU A N 1
ATOM 717 C CA . LEU A 1 90 ? -8.865 -5.442 5.706 1.00 97.69 90 LEU A CA 1
ATOM 718 C C . LEU A 1 90 ? -9.578 -6.706 5.207 1.00 97.69 90 LEU A C 1
ATOM 720 O O . LEU A 1 90 ? -10.430 -7.236 5.922 1.00 97.69 90 LEU A O 1
ATOM 724 N N . ALA A 1 91 ? -9.258 -7.185 4.002 1.00 97.06 91 ALA A N 1
ATOM 725 C CA . ALA A 1 91 ? -9.855 -8.391 3.430 1.00 97.06 91 ALA A CA 1
ATOM 726 C C . ALA A 1 91 ? -9.500 -9.657 4.223 1.00 97.06 91 ALA A C 1
ATOM 728 O O . ALA A 1 91 ? -10.293 -10.598 4.285 1.00 97.06 91 ALA A O 1
ATOM 729 N N . TYR A 1 92 ? -8.312 -9.675 4.822 1.00 95.50 92 TYR A N 1
ATOM 730 C CA . TYR A 1 92 ? -7.721 -10.861 5.429 1.00 95.50 92 TYR A CA 1
ATOM 731 C C . TYR A 1 92 ? -7.620 -10.797 6.957 1.00 95.50 92 TYR A C 1
ATOM 733 O O . TYR A 1 92 ? -7.547 -11.838 7.615 1.00 95.50 92 TYR A O 1
ATOM 741 N N . MET A 1 93 ? -7.653 -9.605 7.541 1.00 95.06 93 MET A N 1
ATOM 742 C CA . MET A 1 93 ? -7.546 -9.411 8.982 1.00 95.06 93 MET A CA 1
ATOM 743 C C . MET A 1 93 ? -8.677 -10.109 9.752 1.00 95.06 93 MET A C 1
ATOM 745 O O . MET A 1 93 ? -9.852 -10.052 9.368 1.00 95.06 93 MET A O 1
ATOM 749 N N . SER A 1 94 ? -8.313 -10.750 10.864 1.00 94.19 94 SER A N 1
ATOM 750 C CA . SER A 1 94 ? -9.237 -11.417 11.792 1.00 94.19 94 SER A CA 1
ATOM 751 C C . SER A 1 94 ? -10.198 -10.427 12.461 1.00 94.19 94 SER A C 1
ATOM 753 O O . SER A 1 94 ? -9.901 -9.234 12.566 1.00 94.19 94 SER A O 1
ATOM 755 N N . ASP A 1 95 ? -11.340 -10.915 12.945 1.00 92.94 95 ASP A N 1
ATOM 756 C CA . ASP A 1 95 ? -12.308 -10.110 13.704 1.00 92.94 95 ASP A CA 1
ATOM 757 C C . ASP A 1 95 ? -11.656 -9.449 14.933 1.00 92.94 95 ASP A C 1
ATOM 759 O O . ASP A 1 95 ? -10.633 -9.911 15.438 1.00 92.94 95 ASP A O 1
ATOM 763 N N . GLY A 1 96 ? -12.232 -8.341 15.394 1.00 93.38 96 GLY A N 1
ATOM 764 C CA . GLY A 1 96 ? -11.764 -7.601 16.567 1.00 93.38 96 GLY A CA 1
ATOM 765 C C . GLY A 1 96 ? -11.730 -6.089 16.338 1.00 93.38 96 GLY A C 1
ATOM 766 O O . GLY A 1 96 ? -11.876 -5.647 15.192 1.00 93.38 96 GLY A O 1
ATOM 767 N N . PRO A 1 97 ? -11.507 -5.297 17.399 1.00 96.88 97 PRO A N 1
ATOM 768 C CA . PRO A 1 97 ? -11.582 -3.842 17.343 1.00 96.88 97 PRO A CA 1
ATOM 769 C C . PRO A 1 97 ? -10.642 -3.265 16.285 1.00 96.88 97 PRO A C 1
ATOM 771 O O . PRO A 1 97 ? -9.450 -3.587 16.228 1.00 96.88 97 PRO A O 1
ATOM 774 N N . CYS A 1 98 ? -11.198 -2.435 15.406 1.00 97.88 98 CYS A N 1
ATOM 775 C CA . CYS A 1 98 ? -10.447 -1.844 14.310 1.00 97.88 98 CYS A CA 1
ATOM 776 C C . CYS A 1 98 ? -10.939 -0.436 13.991 1.00 97.88 98 CYS A C 1
ATOM 778 O O . CYS A 1 98 ? -12.133 -0.207 13.761 1.00 97.88 98 CYS A O 1
ATOM 780 N N . SER A 1 99 ? -9.987 0.486 13.909 1.00 98.38 99 SER A N 1
ATOM 781 C CA . SER A 1 99 ? -10.206 1.870 13.514 1.00 98.38 99 SER A CA 1
ATOM 782 C C . SER A 1 99 ? -9.308 2.245 12.344 1.00 98.38 99 SER A C 1
ATOM 784 O O . SER A 1 99 ? -8.239 1.680 12.150 1.00 98.38 99 SER A O 1
ATOM 786 N N . ILE A 1 100 ? -9.730 3.236 11.572 1.00 98.56 100 ILE A N 1
ATOM 787 C CA . ILE A 1 100 ? -8.964 3.822 10.476 1.00 98.56 100 ILE A CA 1
ATOM 788 C C . ILE A 1 100 ? -8.812 5.318 10.703 1.00 98.56 100 ILE A C 1
ATOM 790 O O . ILE A 1 100 ? -9.751 5.983 11.155 1.00 98.56 100 ILE A O 1
ATOM 794 N N . VAL A 1 101 ? -7.639 5.842 10.369 1.00 98.00 101 VAL A N 1
ATOM 795 C CA . VAL A 1 101 ? -7.371 7.276 10.322 1.00 98.00 101 VAL A CA 1
ATOM 796 C C . VAL A 1 101 ? -7.402 7.720 8.861 1.00 98.00 101 VAL A C 1
ATOM 798 O O . VAL A 1 101 ? -6.497 7.369 8.108 1.00 98.00 101 VAL A O 1
ATOM 801 N N . PRO A 1 102 ? -8.432 8.463 8.417 1.00 94.56 102 PRO A N 1
ATOM 802 C CA . PRO A 1 102 ? -8.469 8.983 7.057 1.00 94.56 102 PRO A CA 1
ATOM 803 C C . PRO A 1 102 ? -7.427 10.097 6.911 1.00 94.56 102 PRO A C 1
ATOM 805 O O . PRO A 1 102 ? -7.566 11.166 7.506 1.00 94.56 102 PRO A O 1
ATOM 808 N N . LEU A 1 103 ? -6.383 9.843 6.128 1.00 94.56 103 LEU A N 1
ATOM 809 C CA . LEU A 1 103 ? -5.283 10.776 5.902 1.00 94.56 103 LEU A CA 1
ATOM 810 C C . LEU A 1 103 ? -5.430 11.458 4.544 1.00 94.56 103 LEU A C 1
ATOM 812 O O . LEU A 1 103 ? -5.692 10.791 3.551 1.00 94.56 103 LEU A O 1
ATOM 816 N N . SER A 1 104 ? -5.218 12.775 4.489 1.00 91.44 104 SER A N 1
ATOM 817 C CA . SER A 1 104 ? -5.217 13.540 3.232 1.00 91.44 104 SER A CA 1
ATOM 818 C C . SER A 1 104 ? -3.842 13.617 2.555 1.00 91.44 104 SER A C 1
ATOM 820 O O . SER A 1 104 ? -3.745 14.077 1.419 1.00 91.44 104 SER A O 1
ATOM 822 N N . ARG A 1 105 ? -2.781 13.239 3.276 1.00 92.75 105 ARG A N 1
ATOM 823 C CA . ARG A 1 105 ? -1.369 13.241 2.861 1.00 92.75 105 ARG A CA 1
ATOM 824 C C . ARG A 1 105 ? -0.609 12.143 3.604 1.00 92.75 105 ARG A C 1
ATOM 826 O O . ARG A 1 105 ? -1.170 11.561 4.533 1.00 92.75 105 ARG A O 1
ATOM 833 N N . ALA A 1 106 ? 0.619 11.844 3.187 1.00 91.94 106 ALA A N 1
ATOM 834 C CA . ALA A 1 106 ? 1.418 10.803 3.824 1.00 91.94 106 ALA A CA 1
ATOM 835 C C . ALA A 1 106 ? 1.632 11.111 5.315 1.00 91.94 106 ALA A C 1
ATOM 837 O O . ALA A 1 106 ? 1.712 12.275 5.717 1.00 91.94 106 ALA A O 1
ATOM 838 N N . VAL A 1 107 ? 1.750 10.064 6.137 1.00 92.56 107 VAL A N 1
ATOM 839 C CA . VAL A 1 107 ? 1.995 10.194 7.587 1.00 92.56 107 VAL A CA 1
ATOM 840 C C . VAL A 1 107 ? 3.230 11.054 7.868 1.00 92.56 107 VAL A C 1
ATOM 842 O O . VAL A 1 107 ? 3.200 11.887 8.766 1.00 92.56 107 VAL A O 1
ATOM 845 N N . THR A 1 108 ? 4.277 10.901 7.058 1.00 92.19 108 THR A N 1
ATOM 846 C CA . THR A 1 108 ? 5.551 11.627 7.173 1.00 92.19 108 THR A CA 1
ATOM 847 C C . THR A 1 108 ? 5.454 13.117 6.847 1.00 92.19 108 THR A C 1
ATOM 849 O O . THR A 1 108 ? 6.373 13.866 7.161 1.00 92.19 108 THR A O 1
ATOM 852 N N . ASP A 1 109 ? 4.360 13.561 6.223 1.00 93.00 109 ASP A N 1
ATOM 853 C CA . ASP A 1 109 ? 4.141 14.975 5.910 1.00 93.00 109 ASP A CA 1
ATOM 854 C C . ASP A 1 109 ? 3.406 15.708 7.042 1.00 93.00 109 ASP A C 1
ATOM 856 O O . ASP A 1 109 ? 3.301 16.939 7.024 1.00 93.00 109 ASP A O 1
ATOM 860 N N . LEU A 1 110 ? 2.843 14.972 8.003 1.00 92.88 110 LEU A N 1
ATOM 861 C CA . LEU A 1 110 ? 2.075 15.532 9.108 1.00 92.88 110 LEU A CA 1
ATOM 862 C C . LEU A 1 110 ? 2.984 15.987 10.246 1.00 92.88 110 LEU A C 1
ATOM 864 O O . LEU A 1 110 ? 3.956 15.331 10.604 1.00 92.88 110 LEU A O 1
ATOM 868 N N . THR A 1 111 ? 2.622 17.101 10.873 1.00 93.12 111 THR A N 1
ATOM 869 C CA . THR A 1 111 ? 3.225 17.500 12.145 1.00 93.12 111 THR A CA 1
ATOM 870 C C . THR A 1 111 ? 2.739 16.591 13.283 1.00 93.12 111 THR A C 1
ATOM 872 O O . THR A 1 111 ? 1.648 16.017 13.191 1.00 93.12 111 THR A O 1
ATOM 875 N N . PRO A 1 112 ? 3.470 16.515 14.411 1.00 92.00 112 PRO A N 1
ATOM 876 C CA . PRO A 1 112 ? 3.017 15.768 15.586 1.00 92.00 112 PRO A CA 1
ATOM 877 C C . PRO A 1 112 ? 1.608 16.167 16.056 1.00 92.00 112 PRO A C 1
ATOM 879 O O . PRO A 1 112 ? 0.769 15.313 16.330 1.00 92.00 112 PRO A O 1
ATOM 882 N N . CYS A 1 113 ? 1.302 17.470 16.072 1.00 93.19 113 CYS A N 1
ATOM 883 C CA . CYS A 1 113 ? -0.018 17.979 16.459 1.00 93.19 113 CYS A CA 1
ATOM 884 C C . CYS A 1 113 ? -1.132 17.475 15.525 1.00 93.19 113 CYS A C 1
ATOM 886 O O . CYS A 1 113 ? -2.194 17.053 15.985 1.00 93.19 113 CYS A O 1
ATOM 888 N N . GLU A 1 114 ? -0.880 17.466 14.215 1.00 94.75 114 GLU A N 1
ATOM 889 C CA . GLU A 1 114 ? -1.833 16.943 13.235 1.00 94.75 114 GLU A CA 1
ATOM 890 C C . GLU A 1 114 ? -2.039 15.435 13.381 1.00 94.75 114 GLU A C 1
ATOM 892 O O . GLU A 1 114 ? -3.165 14.971 13.226 1.00 94.75 114 GLU A O 1
ATOM 897 N N . LEU A 1 115 ? -0.998 14.676 13.732 1.00 93.38 115 LEU A N 1
ATOM 898 C CA . LEU A 1 115 ? -1.121 13.240 13.987 1.00 93.38 115 LEU A CA 1
ATOM 899 C C . LEU A 1 115 ? -1.959 12.937 15.227 1.00 93.38 115 LEU A C 1
ATOM 901 O O . LEU A 1 115 ? -2.856 12.098 15.151 1.00 93.38 115 LEU A O 1
ATOM 905 N N . HIS A 1 116 ? -1.756 13.653 16.336 1.00 94.00 116 HIS A N 1
ATOM 906 C CA . HIS A 1 116 ? -2.625 13.513 17.510 1.00 94.00 116 HIS A CA 1
ATOM 907 C C . HIS A 1 116 ? -4.081 13.871 17.183 1.00 94.00 116 HIS A C 1
ATOM 909 O O . HIS A 1 116 ? -5.000 13.147 17.573 1.00 94.00 116 HIS A O 1
ATOM 915 N N . ALA A 1 117 ? -4.304 14.952 16.430 1.00 94.62 117 ALA A N 1
ATOM 916 C CA . ALA A 1 117 ? -5.642 15.344 15.999 1.00 94.62 117 ALA A CA 1
ATOM 917 C C . ALA A 1 117 ? -6.285 14.283 15.086 1.00 94.62 117 ALA A C 1
ATOM 919 O O . ALA A 1 117 ? -7.455 13.940 15.262 1.00 94.62 117 ALA A O 1
ATOM 920 N N . ALA A 1 118 ? -5.519 13.718 14.150 1.00 95.69 118 ALA A N 1
ATOM 921 C CA . ALA A 1 118 ? -5.979 12.664 13.253 1.00 95.69 118 ALA A CA 1
ATOM 922 C C . ALA A 1 118 ? -6.302 11.367 14.015 1.00 95.69 118 ALA A C 1
ATOM 924 O O . ALA A 1 118 ? -7.343 10.754 13.774 1.00 95.69 118 ALA A O 1
ATOM 925 N N . PHE A 1 119 ? -5.473 10.992 14.993 1.00 95.88 119 PHE A N 1
ATOM 926 C CA . PHE A 1 119 ? -5.715 9.840 15.862 1.00 95.88 119 PHE A CA 1
ATOM 927 C C . PHE A 1 119 ? -6.996 9.993 16.690 1.00 95.88 119 PHE A C 1
ATOM 929 O O . PHE A 1 119 ? -7.792 9.054 16.806 1.00 95.88 119 PHE A O 1
ATOM 936 N N . ALA A 1 120 ? -7.222 11.186 17.245 1.00 95.25 120 ALA A N 1
ATOM 937 C CA . ALA A 1 120 ? -8.442 11.506 17.978 1.00 95.25 120 ALA A CA 1
ATOM 938 C C . ALA A 1 120 ? -9.691 11.462 17.076 1.00 95.25 120 ALA A C 1
ATOM 940 O O . ALA A 1 120 ? -10.774 11.116 17.543 1.00 95.25 120 ALA A O 1
ATOM 941 N N . ALA A 1 121 ? -9.538 11.764 15.783 1.00 95.94 121 ALA A N 1
ATOM 942 C CA . ALA A 1 121 ? -10.605 11.755 14.781 1.00 95.94 121 ALA A CA 1
ATOM 943 C C . ALA A 1 121 ? -10.781 10.409 14.043 1.00 95.94 121 ALA A C 1
ATOM 945 O O . ALA A 1 121 ? -11.533 10.340 13.060 1.00 95.94 121 ALA A O 1
ATOM 946 N N . ARG A 1 122 ? -10.098 9.342 14.485 1.00 97.56 122 ARG A N 1
ATOM 947 C CA . ARG A 1 122 ? -10.196 8.008 13.876 1.00 97.56 122 ARG A CA 1
ATOM 948 C C . ARG A 1 122 ? -11.631 7.482 13.877 1.00 97.56 122 ARG A C 1
ATOM 950 O O . ARG A 1 122 ? -12.462 7.851 14.706 1.00 97.56 122 ARG A O 1
ATOM 957 N N . ARG A 1 123 ? -11.929 6.592 12.936 1.00 97.94 123 ARG A N 1
ATOM 958 C CA . ARG A 1 123 ? -13.282 6.068 12.703 1.00 97.94 123 ARG A CA 1
ATOM 959 C C . ARG A 1 123 ? -13.294 4.554 12.790 1.00 97.94 123 ARG A C 1
ATOM 961 O O . ARG A 1 123 ? -12.348 3.918 12.346 1.00 97.94 123 ARG A O 1
ATOM 968 N N . ASN A 1 124 ? -14.395 3.974 13.264 1.00 97.69 124 ASN A N 1
ATOM 969 C CA . ASN A 1 124 ? -14.565 2.522 13.252 1.00 97.69 124 ASN A CA 1
ATOM 970 C C . ASN A 1 124 ? -14.489 1.965 11.813 1.00 97.69 124 ASN A C 1
ATOM 972 O O . ASN A 1 124 ? -15.148 2.464 10.886 1.00 97.69 124 ASN A O 1
ATOM 976 N N . ALA A 1 125 ? -13.683 0.920 11.645 1.00 97.44 125 ALA A N 1
ATOM 977 C CA . ALA A 1 125 ? -13.371 0.292 10.365 1.00 97.44 125 ALA A CA 1
ATOM 978 C C . ALA A 1 125 ? -13.833 -1.171 10.276 1.00 97.44 125 ALA A C 1
ATOM 980 O O . ALA A 1 125 ? -13.712 -1.779 9.217 1.00 97.44 125 ALA A O 1
ATOM 981 N N . GLU A 1 126 ? -14.419 -1.737 11.333 1.00 95.62 126 GLU A N 1
ATOM 982 C CA . GLU A 1 126 ? -14.839 -3.148 11.366 1.00 95.62 126 GLU A CA 1
ATOM 983 C C . GLU A 1 126 ? -15.806 -3.494 10.225 1.00 95.62 126 GLU A C 1
ATOM 985 O O . GLU A 1 126 ? -15.661 -4.512 9.548 1.00 95.62 126 GLU A O 1
ATOM 990 N N . SER A 1 127 ? -16.748 -2.589 9.944 1.00 95.06 127 SER A N 1
ATOM 991 C CA . SER A 1 127 ? -17.721 -2.742 8.853 1.00 95.06 127 SER A CA 1
ATOM 992 C C . SER A 1 127 ? -17.109 -2.697 7.447 1.00 95.06 127 SER A C 1
ATOM 994 O O . SER A 1 127 ? -17.771 -3.098 6.488 1.00 95.06 127 SER A O 1
ATOM 996 N N . LEU A 1 128 ? -15.861 -2.242 7.291 1.00 97.06 128 LEU A N 1
ATOM 997 C CA . LEU A 1 128 ? -15.194 -2.182 5.988 1.00 97.06 128 LEU A CA 1
ATOM 998 C C . LEU A 1 128 ? -14.698 -3.547 5.512 1.00 97.06 128 LEU A C 1
ATOM 1000 O O . LEU A 1 128 ? -14.487 -3.711 4.315 1.00 97.06 128 LEU A O 1
ATOM 1004 N N . ARG A 1 129 ? -14.552 -4.539 6.398 1.00 95.38 129 ARG A N 1
ATOM 1005 C CA . ARG A 1 129 ? -13.935 -5.833 6.062 1.00 95.38 129 ARG A CA 1
ATOM 1006 C C . ARG A 1 129 ? -14.651 -6.579 4.940 1.00 95.38 129 ARG A C 1
ATOM 1008 O O . ARG A 1 129 ? -14.012 -7.007 3.987 1.00 95.38 129 ARG A O 1
ATOM 1015 N N . PHE A 1 130 ? -15.981 -6.666 4.983 1.00 95.44 130 PHE A N 1
ATOM 1016 C CA . PHE A 1 130 ? -16.751 -7.323 3.917 1.00 95.44 130 PHE A CA 1
ATOM 1017 C C . PHE A 1 130 ? -16.655 -6.584 2.580 1.00 95.44 130 PHE A C 1
ATOM 1019 O O . PHE A 1 130 ? -16.601 -7.207 1.520 1.00 95.44 130 PHE A O 1
ATOM 1026 N N . PHE A 1 131 ? -16.625 -5.251 2.626 1.00 97.38 131 PHE A N 1
ATOM 1027 C CA . PHE A 1 131 ? -16.417 -4.435 1.436 1.00 97.38 131 PHE A CA 1
ATOM 1028 C C . PHE A 1 131 ? -15.012 -4.654 0.857 1.00 97.38 131 PHE A C 1
ATOM 1030 O O . PHE A 1 131 ? -14.883 -4.890 -0.344 1.00 97.38 131 PHE A O 1
ATOM 1037 N N . ALA A 1 132 ? -13.987 -4.614 1.709 1.00 98.06 132 ALA A N 1
ATOM 1038 C CA . ALA A 1 132 ? -12.595 -4.800 1.330 1.00 98.06 132 ALA A CA 1
ATOM 1039 C C . ALA A 1 132 ? -12.351 -6.202 0.767 1.00 98.06 132 ALA A C 1
ATOM 1041 O O . ALA A 1 132 ? -11.752 -6.314 -0.292 1.00 98.06 132 ALA A O 1
ATOM 1042 N N . ALA A 1 133 ? -12.903 -7.250 1.385 1.00 97.75 133 ALA A N 1
ATOM 1043 C CA . ALA A 1 133 ? -12.824 -8.617 0.876 1.00 97.75 133 ALA A CA 1
ATOM 1044 C C . ALA A 1 133 ? -13.446 -8.759 -0.521 1.00 97.75 133 ALA A C 1
ATOM 1046 O O . ALA A 1 133 ? -12.843 -9.360 -1.408 1.00 97.75 133 ALA A O 1
ATOM 1047 N N . ALA A 1 134 ? -14.621 -8.162 -0.751 1.00 98.38 134 ALA A N 1
ATOM 1048 C CA . ALA A 1 134 ? -15.250 -8.183 -2.069 1.00 98.38 134 ALA A CA 1
ATOM 1049 C C . ALA A 1 134 ? -14.415 -7.430 -3.119 1.00 98.38 134 ALA A C 1
ATOM 1051 O O . ALA A 1 134 ? -14.187 -7.955 -4.204 1.00 98.38 134 ALA A O 1
ATOM 1052 N N . LEU A 1 135 ? -13.925 -6.227 -2.792 1.00 98.69 135 LEU A N 1
ATOM 1053 C CA . LEU A 1 135 ? -13.052 -5.463 -3.688 1.00 98.69 135 LEU A CA 1
ATOM 1054 C C . LEU A 1 135 ? -11.736 -6.195 -3.966 1.00 98.69 135 LEU A C 1
ATOM 1056 O O . LEU A 1 135 ? -11.279 -6.210 -5.104 1.00 98.69 135 LEU A O 1
ATOM 1060 N N . TRP A 1 136 ? -11.143 -6.804 -2.946 1.00 98.56 136 TRP A N 1
ATOM 1061 C CA . TRP A 1 136 ? -9.922 -7.582 -3.066 1.00 98.56 136 TRP A CA 1
ATOM 1062 C C . TRP A 1 136 ? -10.104 -8.772 -4.009 1.00 98.56 136 TRP A C 1
ATOM 1064 O O . TRP A 1 136 ? -9.271 -8.990 -4.882 1.00 98.56 136 TRP A O 1
ATOM 1074 N N . PHE A 1 137 ? -11.214 -9.507 -3.898 1.00 98.19 137 PHE A N 1
ATOM 1075 C CA . PHE A 1 137 ? -11.488 -10.641 -4.783 1.00 98.19 137 PHE A CA 1
ATOM 1076 C C . PHE A 1 137 ? -11.714 -10.185 -6.224 1.00 98.19 137 PHE A C 1
ATOM 1078 O O . PHE A 1 137 ? -11.067 -10.722 -7.122 1.00 98.19 137 PHE A O 1
ATOM 1085 N N . ASP A 1 138 ? -12.534 -9.147 -6.429 1.00 98.50 138 ASP A N 1
ATOM 1086 C CA . ASP A 1 138 ? -12.752 -8.550 -7.752 1.00 98.50 138 ASP A CA 1
ATOM 1087 C C . ASP A 1 138 ? -11.405 -8.060 -8.352 1.00 98.50 138 ASP A C 1
ATOM 1089 O O . ASP A 1 138 ? -11.138 -8.241 -9.539 1.00 98.50 138 ASP A O 1
ATOM 1093 N N . PHE A 1 139 ? -10.505 -7.500 -7.528 1.00 98.31 139 PHE A N 1
ATOM 1094 C CA . PHE A 1 139 ? -9.155 -7.084 -7.931 1.00 98.31 139 PHE A CA 1
ATOM 1095 C C . PHE A 1 139 ? -8.238 -8.265 -8.283 1.00 98.31 139 PHE A C 1
ATOM 1097 O O . PHE A 1 139 ? -7.530 -8.219 -9.291 1.00 98.31 139 PHE A O 1
ATOM 1104 N N . CYS A 1 140 ? -8.231 -9.331 -7.482 1.00 98.00 140 CYS A N 1
ATOM 1105 C CA . CYS A 1 140 ? -7.438 -10.530 -7.746 1.00 98.00 140 CYS A CA 1
ATOM 1106 C C . CYS A 1 140 ? -7.858 -11.227 -9.039 1.00 98.00 140 CYS A C 1
ATOM 1108 O O . CYS A 1 140 ? -6.985 -11.599 -9.825 1.00 98.00 140 CYS A O 1
ATOM 1110 N N . ASP A 1 141 ? -9.166 -11.343 -9.262 1.00 97.00 141 ASP A N 1
ATOM 1111 C CA . ASP A 1 141 ? -9.754 -11.960 -10.452 1.00 97.00 141 ASP A CA 1
ATOM 1112 C C . ASP A 1 141 ? -9.696 -11.030 -11.683 1.00 97.00 141 ASP A C 1
ATOM 1114 O O . ASP A 1 141 ? -10.037 -11.442 -12.791 1.00 97.00 141 ASP A O 1
ATOM 1118 N N . ASN A 1 142 ? -9.209 -9.793 -11.504 1.00 96.31 142 ASN A N 1
ATOM 1119 C CA . ASN A 1 142 ? -9.158 -8.739 -12.515 1.00 96.31 142 ASN A CA 1
ATOM 1120 C C . ASN A 1 142 ? -10.532 -8.482 -13.164 1.00 96.31 142 ASN A C 1
ATOM 1122 O O . ASN A 1 142 ? -10.612 -8.326 -14.380 1.00 96.31 142 ASN A O 1
ATOM 1126 N N . ASP A 1 143 ? -11.604 -8.454 -12.361 1.00 98.06 143 ASP A N 1
ATOM 1127 C CA . ASP A 1 143 ? -12.980 -8.185 -12.797 1.00 98.06 143 ASP A CA 1
ATOM 1128 C C . ASP A 1 143 ? -13.268 -6.670 -12.819 1.00 98.06 143 ASP A C 1
ATOM 1130 O O . ASP A 1 143 ? -13.549 -6.065 -11.774 1.00 98.06 143 ASP A O 1
ATOM 1134 N N . PRO A 1 144 ? -13.281 -6.014 -13.996 1.00 96.50 144 PRO A N 1
ATOM 1135 C CA . PRO A 1 144 ? -13.472 -4.570 -14.065 1.00 96.50 144 PRO A CA 1
ATOM 1136 C C . PRO A 1 144 ? -14.880 -4.142 -13.630 1.00 96.50 144 PRO A C 1
ATOM 1138 O O . PRO A 1 144 ? -15.057 -3.034 -13.113 1.00 96.50 144 PRO A O 1
ATOM 1141 N N . ALA A 1 145 ? -15.893 -4.995 -13.830 1.00 97.75 145 ALA A N 1
ATOM 1142 C CA . ALA A 1 145 ? -17.280 -4.672 -13.512 1.00 97.75 145 ALA A CA 1
ATOM 1143 C C . ALA A 1 145 ? -17.518 -4.702 -11.997 1.00 97.75 145 ALA A C 1
ATOM 1145 O O . ALA A 1 145 ? -18.096 -3.751 -11.449 1.00 97.75 145 ALA A O 1
ATOM 1146 N N . GLY A 1 146 ? -17.023 -5.749 -11.328 1.00 98.25 146 GLY A N 1
ATOM 1147 C CA . GLY A 1 146 ? -16.999 -5.866 -9.873 1.00 98.25 146 GLY A CA 1
ATOM 1148 C C . GLY A 1 146 ? -16.281 -4.682 -9.235 1.00 98.25 146 GLY A C 1
ATOM 1149 O O . GLY A 1 146 ? -16.894 -3.927 -8.470 1.00 98.25 146 GLY A O 1
ATOM 1150 N N . ILE A 1 147 ? -15.041 -4.411 -9.659 1.00 98.50 147 ILE A N 1
ATOM 1151 C CA . ILE A 1 147 ? -14.246 -3.291 -9.135 1.00 98.50 147 ILE A CA 1
ATOM 1152 C C . ILE A 1 147 ? -14.982 -1.957 -9.316 1.00 98.50 147 ILE A C 1
ATOM 1154 O O . ILE A 1 147 ? -15.136 -1.198 -8.356 1.00 98.50 147 ILE A O 1
ATOM 1158 N N . ALA A 1 148 ? -15.509 -1.668 -10.511 1.00 98.12 148 ALA A N 1
ATOM 1159 C CA . ALA A 1 148 ? -16.230 -0.421 -10.763 1.00 98.12 148 ALA A CA 1
ATOM 1160 C C . ALA A 1 148 ? -17.462 -0.260 -9.854 1.00 98.12 148 ALA A C 1
ATOM 1162 O O . ALA A 1 148 ? -17.747 0.845 -9.382 1.00 98.12 148 ALA A O 1
ATOM 1163 N N . LEU A 1 149 ? -18.191 -1.347 -9.576 1.00 97.75 149 LEU A N 1
ATOM 1164 C CA . LEU A 1 149 ? -19.308 -1.338 -8.633 1.00 97.75 149 LEU A CA 1
ATOM 1165 C C . LEU A 1 149 ? -18.846 -1.015 -7.207 1.00 97.75 149 LEU A C 1
ATOM 1167 O O . LEU A 1 149 ? -19.491 -0.203 -6.537 1.00 97.75 149 LEU A O 1
ATOM 1171 N N . ARG A 1 150 ? -17.748 -1.619 -6.739 1.00 97.75 150 ARG A N 1
ATOM 1172 C CA . ARG A 1 150 ? -17.201 -1.349 -5.399 1.00 97.75 150 ARG A CA 1
ATOM 1173 C C . ARG A 1 150 ? -16.729 0.093 -5.267 1.00 97.75 150 ARG A C 1
ATOM 1175 O O . ARG A 1 150 ? -17.106 0.761 -4.308 1.00 97.75 150 ARG A O 1
ATOM 1182 N N . LEU A 1 151 ? -15.995 0.606 -6.253 1.00 97.81 151 LEU A N 1
ATOM 1183 C CA . LEU A 1 151 ? -15.487 1.978 -6.213 1.00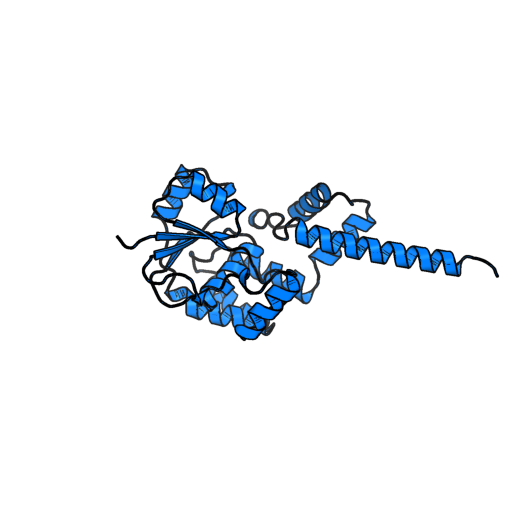 97.81 151 LEU A CA 1
ATOM 1184 C C . LEU A 1 151 ? -16.616 3.017 -6.199 1.00 97.81 151 LEU A C 1
ATOM 1186 O O . LEU A 1 151 ? -16.509 4.016 -5.493 1.00 97.81 151 LEU A O 1
ATOM 1190 N N . ARG A 1 152 ? -17.732 2.770 -6.902 1.00 97.00 152 ARG A N 1
ATOM 1191 C CA . ARG A 1 152 ? -18.924 3.634 -6.804 1.00 97.00 152 ARG A CA 1
ATOM 1192 C C . ARG A 1 152 ? -19.529 3.645 -5.400 1.00 97.00 152 ARG A C 1
ATOM 1194 O O . ARG A 1 152 ? -19.973 4.694 -4.950 1.00 97.00 152 ARG A O 1
ATOM 1201 N N . ARG A 1 153 ? -19.549 2.500 -4.708 1.00 93.56 153 ARG A N 1
ATOM 1202 C CA . ARG A 1 153 ? -20.055 2.412 -3.326 1.00 93.56 153 ARG A CA 1
ATOM 1203 C C . ARG A 1 153 ? -19.148 3.143 -2.336 1.00 93.56 153 ARG A C 1
ATOM 1205 O O . ARG A 1 153 ? -19.659 3.805 -1.443 1.00 93.56 153 ARG A O 1
ATOM 1212 N N . ALA A 1 154 ? -17.832 3.056 -2.519 1.00 95.69 154 ALA A N 1
ATOM 1213 C CA . ALA A 1 154 ? -16.862 3.727 -1.656 1.00 95.69 154 ALA A CA 1
ATOM 1214 C C . ALA A 1 154 ? -16.759 5.242 -1.886 1.00 95.69 154 ALA A C 1
ATOM 1216 O O . ALA A 1 154 ? -16.251 5.939 -1.018 1.00 95.69 154 ALA A O 1
ATOM 1217 N N . ALA A 1 155 ? -17.248 5.767 -3.015 1.00 93.88 155 ALA A N 1
ATOM 1218 C CA . ALA A 1 155 ? -17.058 7.169 -3.402 1.00 93.88 155 ALA A CA 1
ATOM 1219 C C . ALA A 1 155 ? -17.537 8.196 -2.357 1.00 93.88 155 ALA A C 1
ATOM 1221 O O . ALA A 1 155 ? -17.000 9.298 -2.303 1.00 93.88 155 ALA A O 1
ATOM 1222 N N . ASN A 1 156 ? -18.524 7.834 -1.531 1.00 91.88 156 ASN A N 1
ATOM 1223 C CA . ASN A 1 156 ? -19.068 8.697 -0.479 1.00 91.88 156 ASN A CA 1
ATOM 1224 C C . ASN A 1 156 ? -18.654 8.262 0.938 1.00 91.88 156 ASN A C 1
ATOM 1226 O O . ASN A 1 156 ? -19.111 8.855 1.917 1.00 91.88 156 ASN A O 1
ATOM 1230 N N . ASP A 1 157 ? -17.823 7.225 1.075 1.00 95.81 157 ASP A N 1
ATOM 1231 C CA . ASP A 1 157 ? -17.336 6.789 2.378 1.00 95.81 157 ASP A CA 1
ATOM 1232 C C . ASP A 1 157 ? -16.129 7.636 2.789 1.00 95.81 157 ASP A C 1
ATOM 1234 O O . ASP A 1 157 ? -15.019 7.480 2.284 1.00 95.81 157 ASP A O 1
ATOM 1238 N N . GLN A 1 158 ? -16.344 8.533 3.748 1.00 95.50 158 GLN A N 1
ATOM 1239 C CA . GLN A 1 158 ? -15.307 9.421 4.278 1.00 95.50 158 GLN A CA 1
ATOM 1240 C C . GLN A 1 158 ? -14.137 8.683 4.950 1.00 95.50 158 GLN A C 1
ATOM 1242 O O . GLN A 1 158 ? -13.127 9.314 5.254 1.00 95.50 158 GLN A O 1
ATOM 1247 N N . ARG A 1 159 ? -14.257 7.375 5.213 1.00 97.00 159 ARG A N 1
ATOM 1248 C CA . ARG A 1 159 ? -13.142 6.543 5.689 1.00 97.00 159 ARG A CA 1
ATOM 1249 C C . ARG A 1 159 ? -12.171 6.168 4.573 1.00 97.00 159 ARG A C 1
ATOM 1251 O O . ARG A 1 159 ? -11.031 5.841 4.869 1.00 97.00 159 ARG A O 1
ATOM 1258 N N . LEU A 1 160 ? -12.615 6.207 3.314 1.00 96.88 160 LEU A N 1
ATOM 1259 C CA . LEU A 1 160 ? -11.872 5.738 2.140 1.00 96.88 160 LEU A CA 1
ATOM 1260 C C . LEU A 1 160 ? -11.788 6.816 1.035 1.00 96.88 160 LEU A C 1
ATOM 1262 O O . LEU A 1 160 ? -12.081 6.523 -0.129 1.00 96.88 160 LEU A O 1
ATOM 1266 N N . PRO A 1 161 ? -11.385 8.064 1.353 1.00 95.25 161 PRO A N 1
ATOM 1267 C CA . PRO A 1 161 ? -11.471 9.186 0.414 1.00 95.25 161 PRO A CA 1
ATOM 1268 C C . PRO A 1 161 ? -10.593 9.022 -0.838 1.00 95.25 161 PRO A C 1
ATOM 1270 O O . PRO A 1 161 ? -10.911 9.575 -1.890 1.00 95.25 161 PRO A O 1
ATOM 1273 N N . HIS A 1 162 ? -9.508 8.249 -0.752 1.00 96.75 162 HIS A N 1
ATOM 1274 C CA . HIS A 1 162 ? -8.520 8.106 -1.828 1.00 96.75 162 HIS A CA 1
ATOM 1275 C C . HIS A 1 162 ? -8.666 6.814 -2.639 1.00 96.75 162 HIS A C 1
ATOM 1277 O O . HIS A 1 162 ? -8.164 6.729 -3.763 1.00 96.75 162 HIS A O 1
ATOM 1283 N N . LEU A 1 163 ? -9.431 5.844 -2.129 1.00 97.69 163 LEU A N 1
ATOM 1284 C CA . LEU A 1 163 ? -9.507 4.487 -2.666 1.00 97.69 163 LEU A CA 1
ATOM 1285 C C . LEU A 1 163 ? -9.839 4.455 -4.164 1.00 97.69 163 LEU A C 1
ATOM 1287 O O . LEU A 1 163 ? -9.205 3.748 -4.942 1.00 97.69 163 LEU A O 1
ATOM 1291 N N . GLY A 1 164 ? -10.826 5.242 -4.595 1.00 97.50 164 GLY A N 1
ATOM 1292 C CA . GLY A 1 164 ? -11.253 5.251 -5.992 1.00 97.50 164 GLY A CA 1
ATOM 1293 C C . GLY A 1 164 ? -10.147 5.675 -6.963 1.00 97.50 164 GLY A C 1
ATOM 1294 O O . GLY A 1 164 ? -9.997 5.065 -8.021 1.00 97.50 164 GLY A O 1
ATOM 1295 N N . ALA A 1 165 ? -9.395 6.727 -6.628 1.00 96.75 165 ALA A N 1
ATOM 1296 C CA . ALA A 1 165 ? -8.313 7.233 -7.472 1.00 96.75 165 ALA A CA 1
ATOM 1297 C C . ALA A 1 165 ? -7.107 6.284 -7.461 1.00 96.75 165 ALA A C 1
ATOM 1299 O O . ALA A 1 165 ? -6.600 5.933 -8.529 1.00 96.75 165 ALA A O 1
ATOM 1300 N N . ALA A 1 166 ? -6.736 5.806 -6.275 1.00 97.75 166 ALA A N 1
ATOM 1301 C CA . ALA A 1 166 ? -5.646 4.869 -6.066 1.00 97.75 166 ALA A CA 1
ATOM 1302 C C . ALA A 1 166 ? -5.836 3.554 -6.837 1.00 97.75 166 ALA A C 1
ATOM 1304 O O . ALA A 1 166 ? -4.997 3.193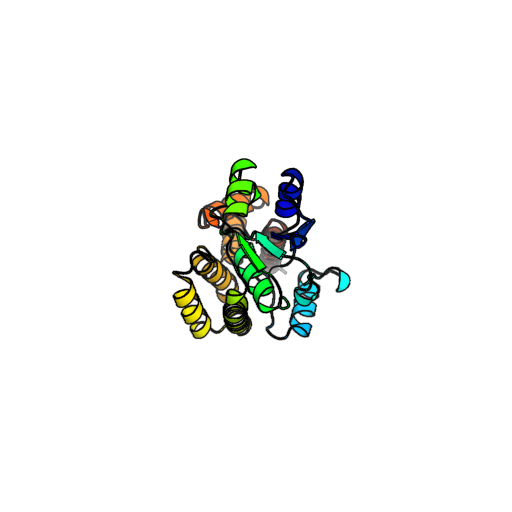 -7.659 1.00 97.75 166 ALA A O 1
ATOM 1305 N N . ILE A 1 167 ? -6.972 2.870 -6.660 1.00 98.12 167 ILE A N 1
ATOM 1306 C CA . ILE A 1 167 ? -7.220 1.575 -7.317 1.00 98.12 167 ILE A CA 1
ATOM 1307 C C . ILE A 1 167 ? -7.241 1.717 -8.840 1.00 98.12 167 ILE A C 1
ATOM 1309 O O . ILE A 1 167 ? -6.682 0.878 -9.543 1.00 98.12 167 ILE A O 1
ATOM 1313 N N . ARG A 1 168 ? -7.823 2.798 -9.378 1.00 97.06 168 ARG A N 1
ATOM 1314 C CA . ARG A 1 168 ? -7.761 3.065 -10.825 1.00 97.06 168 ARG A CA 1
ATOM 1315 C C . ARG A 1 168 ? -6.321 3.198 -11.311 1.00 97.06 168 ARG A C 1
ATOM 1317 O O . ARG A 1 168 ? -5.999 2.676 -12.375 1.00 97.06 168 ARG A O 1
ATOM 1324 N N . ARG A 1 169 ? -5.458 3.861 -10.540 1.00 97.06 169 ARG A N 1
ATOM 1325 C CA . ARG A 1 169 ? -4.046 4.015 -10.892 1.00 97.06 169 ARG A CA 1
ATOM 1326 C C . ARG A 1 169 ? -3.288 2.688 -10.858 1.00 97.06 169 ARG A C 1
ATOM 1328 O O . ARG A 1 169 ? -2.511 2.437 -11.779 1.00 97.06 169 ARG A O 1
ATOM 1335 N N . VAL A 1 170 ? -3.549 1.833 -9.866 1.00 97.56 170 VAL A N 1
ATOM 1336 C CA . VAL A 1 170 ? -2.990 0.469 -9.825 1.00 97.56 170 VAL A CA 1
ATOM 1337 C C . VAL A 1 170 ? -3.437 -0.337 -11.047 1.00 97.56 170 VAL A C 1
ATOM 1339 O O . VAL A 1 170 ? -2.624 -1.008 -11.676 1.00 97.56 170 VAL A O 1
ATOM 1342 N N . LEU A 1 171 ? -4.712 -0.245 -11.437 1.00 97.19 171 LEU A N 1
ATOM 1343 C CA . LEU A 1 171 ? -5.233 -0.972 -12.600 1.00 97.19 171 LEU A CA 1
ATOM 1344 C C . LEU A 1 171 ? -4.614 -0.520 -13.926 1.00 97.19 171 LEU A C 1
ATOM 1346 O O . LEU A 1 171 ? -4.389 -1.364 -14.789 1.00 97.19 171 LEU A O 1
ATOM 1350 N N . GLN A 1 172 ? -4.300 0.771 -14.084 1.00 95.81 172 GLN A N 1
ATOM 1351 C CA . GLN A 1 172 ? -3.546 1.257 -15.249 1.00 95.81 172 GLN A CA 1
ATOM 1352 C C . GLN A 1 172 ? -2.182 0.572 -15.358 1.00 95.81 172 GLN A C 1
ATOM 1354 O O . GLN A 1 172 ? -1.718 0.262 -16.450 1.00 95.81 172 GLN A O 1
ATOM 1359 N N . ASP A 1 173 ? -1.535 0.295 -14.233 1.00 94.19 173 ASP A N 1
ATOM 1360 C CA . ASP A 1 173 ? -0.266 -0.421 -14.247 1.00 94.19 173 ASP A CA 1
ATOM 1361 C C . ASP A 1 173 ? -0.424 -1.902 -14.499 1.00 94.19 173 ASP A C 1
ATOM 1363 O O . ASP A 1 173 ? 0.267 -2.460 -15.348 1.00 94.19 173 ASP A O 1
ATOM 1367 N N . ARG A 1 174 ? -1.372 -2.525 -13.807 1.00 94.00 174 ARG A N 1
ATOM 1368 C CA . ARG A 1 174 ? -1.615 -3.956 -13.927 1.00 94.00 174 ARG A CA 1
ATOM 1369 C C . ARG A 1 174 ? -2.058 -4.367 -15.330 1.00 94.00 174 ARG A C 1
ATOM 1371 O O . ARG A 1 174 ? -1.662 -5.430 -15.791 1.00 94.00 174 ARG A O 1
ATOM 1378 N N . ASN A 1 175 ? -2.890 -3.553 -15.979 1.00 94.88 175 ASN A N 1
ATOM 1379 C CA . ASN A 1 175 ? -3.513 -3.899 -17.258 1.00 94.88 175 ASN A CA 1
ATOM 1380 C C . ASN A 1 175 ? -2.861 -3.205 -18.457 1.00 94.88 175 ASN A C 1
ATOM 1382 O O . ASN A 1 175 ? -2.939 -3.718 -19.570 1.00 94.88 175 ASN A O 1
ATOM 1386 N N . GLU A 1 176 ? -2.236 -2.044 -18.256 1.00 94.50 176 GLU A N 1
ATOM 1387 C CA . GLU A 1 176 ? -1.697 -1.230 -19.352 1.00 94.50 176 GLU A CA 1
ATOM 1388 C C . GLU A 1 176 ? -0.201 -0.940 -19.205 1.00 94.50 176 GLU A C 1
ATOM 1390 O O . GLU A 1 176 ? 0.347 -0.187 -20.015 1.00 94.50 176 GLU A O 1
ATOM 1395 N N . HIS A 1 177 ? 0.464 -1.485 -18.181 1.00 94.56 177 HIS A N 1
ATOM 1396 C CA . HIS A 1 177 ? 1.899 -1.305 -17.950 1.00 94.56 177 HIS A CA 1
ATOM 1397 C C . HIS A 1 177 ? 2.316 0.175 -17.984 1.00 94.56 177 HIS A C 1
ATOM 1399 O O . HIS A 1 177 ? 3.347 0.530 -18.560 1.00 94.56 177 HIS A O 1
ATOM 1405 N N . ARG A 1 178 ? 1.470 1.074 -17.452 1.00 95.25 178 ARG A N 1
ATOM 1406 C CA . ARG A 1 178 ? 1.663 2.528 -17.576 1.00 95.25 178 ARG A CA 1
ATOM 1407 C C . ARG A 1 178 ? 3.044 2.959 -17.069 1.00 95.25 178 ARG A C 1
ATOM 1409 O O . ARG A 1 178 ? 3.762 3.617 -17.816 1.00 95.25 178 ARG A O 1
ATOM 1416 N N . THR A 1 179 ? 3.447 2.551 -15.869 1.00 95.06 179 THR A N 1
ATOM 1417 C CA . THR A 1 179 ? 4.751 2.931 -15.290 1.00 95.06 179 THR A CA 1
ATOM 1418 C C . THR A 1 179 ? 5.932 2.365 -16.047 1.00 95.06 179 THR A C 1
ATOM 1420 O O . THR A 1 179 ? 6.899 3.084 -16.272 1.00 95.06 179 THR A O 1
ATOM 1423 N N . GLU A 1 180 ? 5.858 1.108 -16.489 1.00 95.50 180 GLU A N 1
ATOM 1424 C CA . GLU A 1 180 ? 6.907 0.524 -17.329 1.00 95.50 180 GLU A CA 1
ATOM 1425 C C . GLU A 1 180 ? 7.097 1.366 -18.597 1.00 95.50 180 GLU A C 1
ATOM 1427 O O . GLU A 1 180 ? 8.214 1.784 -18.890 1.00 95.50 180 GLU A O 1
ATOM 1432 N N . ARG A 1 181 ? 6.006 1.718 -19.293 1.00 96.25 181 ARG A N 1
ATOM 1433 C CA . ARG A 1 181 ? 6.058 2.581 -20.486 1.00 96.25 181 ARG A CA 1
ATOM 1434 C C . ARG A 1 181 ? 6.611 3.974 -20.187 1.00 96.25 181 ARG A C 1
ATOM 1436 O O . ARG A 1 181 ? 7.371 4.516 -20.988 1.00 96.25 181 ARG A O 1
ATOM 1443 N N . GLU A 1 182 ? 6.229 4.578 -19.063 1.00 95.69 182 GLU A N 1
ATOM 1444 C CA . GLU A 1 182 ? 6.742 5.890 -18.657 1.00 95.69 182 GLU A CA 1
ATOM 1445 C C . GLU A 1 182 ? 8.249 5.843 -18.364 1.00 95.69 182 GLU A C 1
ATOM 1447 O O . GLU A 1 182 ? 8.982 6.706 -18.851 1.00 95.69 182 GLU A O 1
ATOM 1452 N N . ILE A 1 183 ? 8.723 4.812 -17.659 1.00 96.38 183 ILE A N 1
ATOM 1453 C CA . ILE A 1 183 ? 10.151 4.584 -17.404 1.00 96.38 183 ILE A CA 1
ATOM 1454 C C . ILE A 1 183 ? 10.901 4.355 -18.715 1.00 96.38 183 ILE A C 1
ATOM 1456 O O . ILE A 1 183 ? 11.918 5.004 -18.941 1.00 96.38 183 ILE A O 1
ATOM 1460 N N . GLU A 1 184 ? 10.397 3.506 -19.613 1.00 96.12 184 GLU A N 1
ATOM 1461 C CA . GLU A 1 184 ? 11.030 3.286 -20.918 1.00 96.12 184 GLU A CA 1
ATOM 1462 C C . GLU A 1 184 ? 11.195 4.587 -21.708 1.00 96.12 184 GLU A C 1
ATOM 1464 O O . GLU A 1 184 ? 12.250 4.841 -22.289 1.00 96.12 184 GLU A O 1
ATOM 1469 N N . ASN A 1 185 ? 10.163 5.431 -21.726 1.00 96.38 185 ASN A N 1
ATOM 1470 C CA . ASN A 1 185 ? 10.209 6.712 -22.424 1.00 96.38 185 ASN A CA 1
ATOM 1471 C C . ASN A 1 185 ? 11.221 7.678 -21.793 1.00 96.38 18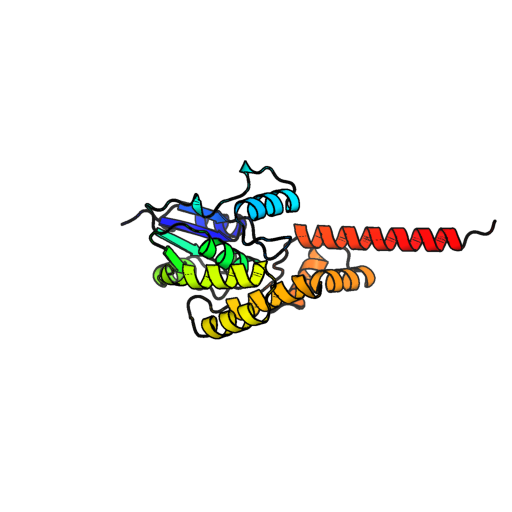5 ASN A C 1
ATOM 1473 O O . ASN A 1 185 ? 11.937 8.371 -22.519 1.00 96.38 185 ASN A O 1
ATOM 1477 N N . LEU A 1 186 ? 11.300 7.723 -20.461 1.00 96.50 186 LEU A N 1
ATOM 1478 C CA . LEU A 1 186 ? 12.275 8.537 -19.732 1.00 96.50 186 LEU A CA 1
ATOM 1479 C C . LEU A 1 186 ? 13.712 8.067 -19.992 1.00 96.50 186 LEU A C 1
ATOM 1481 O O . LEU A 1 186 ? 14.565 8.887 -20.335 1.00 96.50 186 LEU A O 1
ATOM 1485 N N . VAL A 1 187 ? 13.954 6.757 -19.926 1.00 96.25 187 VAL A N 1
ATOM 1486 C CA . VAL A 1 187 ? 15.259 6.137 -20.197 1.00 96.25 187 VAL A CA 1
ATOM 1487 C C . VAL A 1 187 ? 15.694 6.406 -21.638 1.00 96.25 187 VAL A C 1
ATOM 1489 O O . VAL A 1 187 ? 16.796 6.903 -21.864 1.00 96.25 187 VAL A O 1
ATOM 1492 N N . ARG A 1 188 ? 14.810 6.202 -22.627 1.00 94.00 188 ARG A N 1
ATOM 1493 C CA . ARG A 1 188 ? 15.088 6.538 -24.040 1.00 94.00 188 ARG A CA 1
ATOM 1494 C C . ARG A 1 188 ? 15.358 8.028 -24.265 1.00 94.00 188 ARG A C 1
ATOM 1496 O O . ARG A 1 188 ? 16.069 8.376 -25.202 1.00 94.00 188 ARG A O 1
ATOM 1503 N N . SER A 1 189 ? 14.814 8.894 -23.411 1.00 94.62 189 SER A N 1
ATOM 1504 C CA . SER A 1 189 ? 15.051 10.344 -23.444 1.00 94.62 189 SER A CA 1
ATOM 1505 C C . SER A 1 189 ? 16.305 10.774 -22.672 1.00 94.62 189 SER A C 1
ATOM 1507 O O . SER A 1 189 ? 16.574 11.969 -22.566 1.00 94.62 189 SER A O 1
ATOM 1509 N N . GLY A 1 190 ? 17.078 9.829 -22.129 1.00 95.31 190 GLY A N 1
ATOM 1510 C CA . GLY A 1 190 ? 18.343 10.099 -21.450 1.00 95.31 190 GLY A CA 1
ATOM 1511 C C . GLY A 1 190 ? 18.262 10.231 -19.926 1.00 95.31 190 GLY A C 1
ATOM 1512 O O . GLY A 1 190 ? 19.256 10.599 -19.301 1.00 95.31 190 GLY A O 1
ATOM 1513 N N . VAL A 1 191 ? 17.113 9.947 -19.306 1.00 96.19 191 VAL A N 1
ATOM 1514 C CA . VAL A 1 191 ? 16.953 9.989 -17.844 1.00 96.19 191 VAL A CA 1
ATOM 1515 C C . VAL A 1 191 ? 17.217 8.597 -17.267 1.00 96.19 191 VAL A C 1
ATOM 1517 O O . VAL A 1 191 ? 16.362 7.721 -17.344 1.00 96.19 191 VAL A O 1
ATOM 1520 N N . TYR A 1 192 ? 18.401 8.395 -16.685 1.00 92.38 192 TYR A N 1
ATOM 1521 C CA . TYR A 1 192 ? 18.833 7.090 -16.151 1.00 92.38 192 TYR A CA 1
ATOM 1522 C C . TYR A 1 192 ? 18.963 7.060 -14.624 1.00 92.38 192 TYR A C 1
ATOM 1524 O O . TYR A 1 192 ? 18.774 6.018 -13.991 1.00 92.38 192 TYR A O 1
ATOM 1532 N N . GLU A 1 193 ? 19.282 8.203 -14.018 1.00 95.81 193 GLU A N 1
ATOM 1533 C CA . GLU A 1 193 ? 19.503 8.285 -12.578 1.00 95.81 193 GLU A CA 1
ATOM 1534 C C . GLU A 1 193 ? 18.197 8.069 -11.814 1.00 95.81 193 GLU A C 1
ATOM 1536 O O . GLU A 1 193 ? 17.185 8.720 -12.084 1.00 95.81 193 GLU A O 1
ATOM 1541 N N . LEU A 1 194 ? 18.225 7.163 -10.834 1.00 95.19 194 LEU A N 1
ATOM 1542 C CA . LEU A 1 194 ? 17.031 6.752 -10.094 1.00 95.19 194 LEU A CA 1
ATOM 1543 C C . LEU A 1 194 ? 16.317 7.929 -9.400 1.00 95.19 194 LEU A C 1
ATOM 1545 O O . LEU A 1 194 ? 15.097 8.022 -9.540 1.00 95.19 194 LEU A O 1
ATOM 1549 N N . PRO A 1 195 ? 17.017 8.883 -8.748 1.00 96.00 195 PRO A N 1
ATOM 1550 C CA . PRO A 1 195 ? 16.358 10.065 -8.191 1.00 96.00 195 PRO A CA 1
ATOM 1551 C C . PRO A 1 195 ? 15.650 10.920 -9.252 1.00 96.00 195 PRO A C 1
ATOM 1553 O O . PRO A 1 195 ? 14.541 11.398 -9.021 1.00 96.00 195 PRO A O 1
ATOM 1556 N N . ALA A 1 196 ? 16.256 11.079 -10.434 1.00 96.62 196 ALA A N 1
ATOM 1557 C CA . ALA A 1 196 ? 15.669 11.853 -11.526 1.00 96.62 196 ALA A CA 1
ATOM 1558 C C . ALA A 1 196 ? 14.446 11.146 -12.132 1.00 96.62 196 ALA A C 1
ATOM 1560 O O . ALA A 1 196 ? 13.456 11.800 -12.457 1.00 96.62 196 ALA A O 1
ATOM 1561 N N . LEU A 1 197 ? 14.486 9.813 -12.239 1.00 96.25 197 LEU A N 1
ATOM 1562 C CA . LEU A 1 197 ? 13.338 9.005 -12.648 1.00 96.25 197 LEU A CA 1
ATOM 1563 C C . LEU A 1 197 ? 12.180 9.128 -11.657 1.00 96.25 197 LEU A C 1
ATOM 1565 O O . LEU A 1 197 ? 11.055 9.382 -12.076 1.00 96.25 197 LEU A O 1
ATOM 1569 N N . LEU A 1 198 ? 12.446 8.988 -10.356 1.00 96.25 198 LEU A N 1
ATOM 1570 C CA . LEU A 1 198 ? 11.419 9.097 -9.317 1.00 96.25 198 LEU A CA 1
ATOM 1571 C C . LEU A 1 198 ? 10.754 10.476 -9.313 1.00 96.25 198 LEU A C 1
ATOM 1573 O O . LEU A 1 198 ? 9.530 10.557 -9.233 1.00 96.25 198 LEU A O 1
ATOM 1577 N N . GLU A 1 199 ? 11.529 11.551 -9.463 1.00 95.88 199 GLU A N 1
ATOM 1578 C CA . GLU A 1 199 ? 10.981 12.907 -9.546 1.00 95.88 199 GLU A CA 1
ATOM 1579 C C . GLU A 1 199 ? 10.158 13.115 -10.828 1.00 95.88 199 GLU A C 1
ATOM 1581 O O . GLU A 1 199 ? 9.055 13.664 -10.795 1.00 95.88 199 GLU A O 1
ATOM 1586 N N . ALA A 1 200 ? 10.638 12.604 -11.965 1.00 95.81 200 ALA A N 1
ATOM 1587 C CA . ALA A 1 200 ? 9.902 12.666 -13.222 1.00 95.81 200 ALA A CA 1
ATOM 1588 C C . ALA A 1 200 ? 8.585 11.868 -13.173 1.00 95.81 200 ALA A C 1
ATOM 1590 O O . ALA A 1 200 ? 7.579 12.318 -13.729 1.00 95.81 200 ALA A O 1
ATOM 1591 N N . LEU A 1 201 ? 8.573 10.702 -12.524 1.00 94.81 201 LEU A N 1
ATOM 1592 C CA . LEU A 1 201 ? 7.364 9.904 -12.310 1.00 94.81 201 LEU A CA 1
ATOM 1593 C C . LEU A 1 201 ? 6.401 10.619 -11.360 1.00 94.81 201 LEU A C 1
ATOM 1595 O O . LEU A 1 201 ? 5.232 10.774 -11.696 1.00 94.81 201 LEU A O 1
ATOM 1599 N N . ARG A 1 202 ? 6.893 11.153 -10.234 1.00 94.38 202 ARG A N 1
ATOM 1600 C CA . ARG A 1 202 ? 6.095 11.954 -9.289 1.00 94.38 202 ARG A CA 1
ATOM 1601 C C . ARG A 1 202 ? 5.353 13.091 -9.991 1.00 94.38 202 ARG A C 1
ATOM 1603 O O . ARG A 1 202 ? 4.167 13.287 -9.750 1.00 94.38 202 ARG A O 1
ATOM 1610 N N . ALA A 1 203 ? 6.023 13.805 -10.895 1.00 94.88 203 ALA A N 1
ATOM 1611 C CA . ALA A 1 203 ? 5.426 14.907 -11.651 1.00 94.88 203 ALA A CA 1
ATOM 1612 C C . ALA A 1 203 ? 4.285 14.480 -12.604 1.00 94.88 203 ALA A C 1
ATOM 1614 O O . ALA A 1 203 ? 3.539 15.333 -13.085 1.00 94.88 203 ALA A O 1
ATOM 1615 N N . ARG A 1 204 ? 4.148 13.179 -12.900 1.00 92.94 204 ARG A N 1
ATOM 1616 C CA . ARG A 1 204 ? 3.099 12.588 -13.757 1.00 92.94 204 ARG A CA 1
ATOM 1617 C C . ARG A 1 204 ? 1.958 11.950 -12.960 1.00 92.94 204 ARG A C 1
ATOM 1619 O O . ARG A 1 204 ? 1.003 11.433 -13.550 1.00 92.94 204 ARG A O 1
ATOM 1626 N N . GLU A 1 205 ? 2.053 11.960 -11.638 1.00 94.25 205 GLU A N 1
ATOM 1627 C CA . GLU A 1 205 ? 1.052 11.398 -10.742 1.00 94.25 205 GLU A CA 1
ATOM 1628 C C . GLU A 1 205 ? 0.129 12.478 -10.173 1.00 94.25 205 GLU A C 1
ATOM 1630 O O . GLU A 1 205 ? 0.391 13.680 -10.256 1.00 94.25 205 GLU A O 1
ATOM 1635 N N . LEU A 1 206 ? -0.994 12.050 -9.586 1.00 91.88 206 LEU A N 1
ATOM 1636 C CA . LEU A 1 206 ? -1.780 12.961 -8.758 1.00 91.88 206 LEU A CA 1
ATOM 1637 C C . LEU A 1 206 ? -0.903 13.450 -7.594 1.00 91.88 206 LEU A C 1
ATOM 1639 O O . LEU A 1 206 ? -0.154 12.641 -7.046 1.00 91.88 206 LEU A O 1
ATOM 1643 N N . PRO A 1 207 ? -1.036 14.713 -7.141 1.00 89.69 207 PRO A N 1
ATOM 1644 C CA . PRO A 1 207 ? -0.210 15.236 -6.050 1.00 89.69 207 PRO A CA 1
ATOM 1645 C C . PRO A 1 207 ? -0.214 14.348 -4.800 1.00 89.69 207 PRO A C 1
ATOM 1647 O O . PRO A 1 207 ? 0.815 14.171 -4.163 1.00 89.69 207 PRO A O 1
ATOM 1650 N N . ALA A 1 208 ? -1.362 13.739 -4.493 1.00 87.44 208 ALA A N 1
ATOM 1651 C CA . ALA A 1 208 ? -1.518 12.848 -3.350 1.00 87.44 208 ALA A CA 1
ATOM 1652 C C . ALA A 1 208 ? -0.910 11.445 -3.555 1.00 87.44 208 ALA A C 1
ATOM 1654 O O . ALA A 1 208 ? -0.726 10.728 -2.588 1.00 87.44 208 ALA A O 1
ATOM 1655 N N . HIS A 1 209 ? -0.609 11.017 -4.783 1.00 91.25 209 HIS A N 1
ATOM 1656 C CA . HIS A 1 209 ? -0.017 9.698 -5.037 1.00 91.25 209 HIS A CA 1
ATOM 1657 C C . HIS A 1 209 ? 1.511 9.688 -4.909 1.00 91.25 209 HIS A C 1
ATOM 1659 O O . HIS A 1 209 ? 2.093 8.637 -4.672 1.00 91.25 209 HIS A O 1
ATOM 1665 N N . GLY A 1 210 ? 2.188 10.821 -5.113 1.00 86.81 210 GLY A N 1
ATOM 1666 C CA . GLY A 1 210 ? 3.652 10.852 -5.092 1.00 86.81 210 GLY A CA 1
ATOM 1667 C C . GLY A 1 210 ? 4.305 9.840 -6.055 1.00 86.81 210 GLY A C 1
ATOM 1668 O O . GLY A 1 210 ? 3.744 9.494 -7.091 1.00 86.81 210 GLY A O 1
ATOM 1669 N N . ALA A 1 211 ? 5.504 9.358 -5.712 1.00 84.62 211 ALA A N 1
ATOM 1670 C CA . ALA A 1 211 ? 6.224 8.311 -6.454 1.00 84.62 211 ALA A CA 1
ATOM 1671 C C . ALA A 1 211 ? 6.023 6.931 -5.799 1.00 84.62 211 ALA A C 1
ATOM 1673 O O . ALA A 1 211 ? 6.975 6.299 -5.342 1.00 84.62 211 ALA A O 1
ATOM 1674 N N . TRP A 1 212 ? 4.770 6.484 -5.731 1.00 89.88 212 TRP A N 1
ATOM 1675 C CA . TRP A 1 212 ? 4.324 5.349 -4.910 1.00 89.88 212 TRP A CA 1
ATOM 1676 C C . TRP A 1 212 ? 4.970 3.982 -5.201 1.00 89.88 212 TRP A C 1
ATOM 1678 O O . TRP A 1 212 ? 4.890 3.078 -4.379 1.00 89.88 212 TRP A O 1
ATOM 1688 N N . TYR A 1 213 ? 5.625 3.798 -6.348 1.00 87.56 213 TYR A N 1
ATOM 1689 C CA . TYR A 1 213 ? 6.337 2.555 -6.688 1.00 87.56 213 TYR A CA 1
ATOM 1690 C C . TYR A 1 213 ? 7.573 2.289 -5.832 1.00 87.56 213 TYR A C 1
ATOM 1692 O O . TYR A 1 213 ? 8.020 1.146 -5.733 1.00 87.56 213 TYR A O 1
ATOM 1700 N N . GLY A 1 214 ? 8.156 3.347 -5.271 1.00 88.38 214 GLY A N 1
ATOM 1701 C CA . GLY A 1 214 ? 9.442 3.270 -4.600 1.00 88.38 214 GLY A CA 1
ATOM 1702 C C . GLY A 1 214 ? 10.618 3.040 -5.553 1.00 88.38 214 GLY A C 1
ATOM 1703 O O . GLY A 1 214 ? 10.489 2.763 -6.748 1.00 88.38 214 GLY A O 1
ATOM 1704 N N . ASP A 1 215 ? 11.807 3.175 -4.990 1.00 92.25 215 ASP A N 1
ATOM 1705 C CA . ASP A 1 215 ? 13.093 3.051 -5.667 1.00 92.25 215 ASP A CA 1
ATOM 1706 C C . ASP A 1 215 ? 13.376 1.621 -6.152 1.00 92.25 215 ASP A C 1
ATOM 1708 O O . ASP A 1 215 ? 13.876 1.441 -7.262 1.00 92.25 215 ASP A O 1
ATOM 1712 N N . VAL A 1 216 ? 12.991 0.600 -5.381 1.00 92.31 216 VAL A N 1
ATOM 1713 C CA . VAL A 1 216 ? 13.202 -0.815 -5.727 1.00 92.31 216 VAL A CA 1
ATOM 1714 C C . VAL A 1 216 ? 12.483 -1.195 -7.022 1.00 92.31 216 VAL A C 1
ATOM 1716 O O . VAL A 1 216 ? 13.088 -1.784 -7.919 1.00 92.31 216 VAL A O 1
ATOM 1719 N N . VAL A 1 217 ? 11.192 -0.871 -7.147 1.00 94.31 217 VAL A N 1
ATOM 1720 C CA . VAL A 1 217 ? 10.399 -1.244 -8.330 1.00 94.31 217 VAL A CA 1
ATOM 1721 C C . VAL A 1 217 ? 10.844 -0.438 -9.545 1.00 94.31 217 VAL A C 1
ATOM 1723 O O . VAL A 1 217 ? 11.062 -1.012 -10.614 1.00 94.31 217 VAL A O 1
ATOM 1726 N N . VAL A 1 218 ? 11.038 0.875 -9.383 1.00 95.81 218 VAL A N 1
ATOM 1727 C CA . VAL A 1 218 ? 11.511 1.745 -10.469 1.00 95.81 218 VAL A CA 1
ATOM 1728 C C . VAL A 1 218 ? 12.905 1.323 -10.938 1.00 95.81 218 VAL A C 1
ATOM 1730 O O . VAL A 1 218 ? 13.139 1.249 -12.143 1.00 95.81 218 VAL A O 1
ATOM 1733 N N . GLY A 1 219 ? 13.803 0.968 -10.016 1.00 96.50 219 GLY A N 1
ATOM 1734 C CA . GLY A 1 219 ? 15.131 0.438 -10.324 1.00 96.50 219 GLY A CA 1
ATOM 1735 C C . GLY A 1 219 ? 15.065 -0.849 -11.146 1.00 96.50 219 GLY A C 1
ATOM 1736 O O . GLY A 1 219 ? 15.658 -0.911 -12.221 1.00 96.50 219 GLY A O 1
ATOM 1737 N N . ARG A 1 220 ? 14.262 -1.835 -10.716 1.00 95.44 220 ARG A N 1
ATOM 1738 C CA . ARG A 1 220 ? 14.060 -3.096 -11.461 1.00 95.44 220 ARG A CA 1
ATOM 1739 C C . ARG A 1 220 ? 13.555 -2.850 -12.889 1.00 95.44 220 ARG A C 1
ATOM 1741 O O . ARG A 1 220 ? 14.054 -3.467 -13.829 1.00 95.44 220 ARG A O 1
ATOM 1748 N N . LEU A 1 221 ? 12.588 -1.946 -13.068 1.00 95.75 221 LEU A N 1
ATOM 1749 C CA . LEU A 1 221 ? 12.035 -1.609 -14.387 1.00 95.75 221 LEU A CA 1
ATOM 1750 C C . LEU A 1 221 ? 13.049 -0.868 -15.273 1.00 95.75 221 LEU A C 1
ATOM 1752 O O . LEU A 1 221 ? 13.170 -1.178 -16.460 1.00 95.75 221 LEU A O 1
ATOM 1756 N N . ARG A 1 222 ? 13.812 0.074 -14.704 1.00 96.62 222 ARG A N 1
ATOM 1757 C CA . ARG A 1 222 ? 14.900 0.773 -15.404 1.00 96.62 222 ARG A CA 1
ATOM 1758 C C . ARG A 1 222 ? 15.963 -0.209 -15.893 1.00 96.62 222 ARG A C 1
ATOM 1760 O O . ARG A 1 222 ? 16.385 -0.127 -17.049 1.00 96.62 222 ARG A O 1
ATOM 1767 N N . ASP A 1 223 ? 16.391 -1.124 -15.033 1.00 96.06 223 ASP A N 1
ATOM 1768 C CA . ASP A 1 223 ? 17.450 -2.083 -15.351 1.00 96.06 223 ASP A CA 1
ATOM 1769 C C . ASP A 1 223 ? 16.986 -3.041 -16.457 1.00 96.06 223 ASP A C 1
ATOM 1771 O O . ASP A 1 223 ? 17.685 -3.219 -17.455 1.00 96.06 223 ASP A O 1
ATOM 1775 N N . ALA A 1 224 ? 15.750 -3.546 -16.365 1.00 94.62 224 ALA A N 1
ATOM 1776 C CA . ALA A 1 224 ? 15.136 -4.353 -17.418 1.00 94.62 224 ALA A CA 1
ATOM 1777 C C . ALA A 1 224 ? 15.046 -3.601 -18.761 1.00 94.62 224 ALA A C 1
ATOM 1779 O O . ALA A 1 224 ? 15.383 -4.157 -19.809 1.00 94.62 224 ALA A O 1
ATOM 1780 N N . CYS A 1 225 ? 14.642 -2.325 -18.750 1.00 94.31 225 CYS A N 1
ATOM 1781 C CA . CYS A 1 225 ? 14.628 -1.483 -19.948 1.00 94.31 225 CYS A CA 1
ATOM 1782 C C . CYS A 1 225 ? 16.032 -1.341 -20.556 1.00 94.31 225 CYS A C 1
ATOM 1784 O O . CYS A 1 225 ? 16.209 -1.506 -21.764 1.00 94.31 225 CYS A O 1
ATOM 1786 N N . THR A 1 226 ? 17.033 -1.074 -19.720 1.00 92.69 226 THR A N 1
ATOM 1787 C CA . THR A 1 226 ? 18.421 -0.856 -20.150 1.00 92.69 226 THR A CA 1
ATOM 1788 C C . THR A 1 226 ? 19.007 -2.118 -20.778 1.00 92.69 226 THR A C 1
ATOM 1790 O O . THR A 1 226 ? 19.590 -2.050 -21.860 1.00 92.69 226 THR A O 1
ATOM 1793 N N . MET A 1 227 ? 18.768 -3.284 -20.169 1.00 93.31 227 MET A N 1
ATOM 1794 C CA . MET A 1 227 ? 19.171 -4.581 -20.721 1.00 93.31 227 MET A CA 1
ATOM 1795 C C . MET A 1 227 ? 18.517 -4.858 -22.082 1.00 93.31 227 MET A C 1
ATOM 1797 O O . MET A 1 227 ? 19.197 -5.286 -23.015 1.00 93.31 227 MET A O 1
ATOM 1801 N N . ARG A 1 228 ? 17.213 -4.573 -22.236 1.00 93.38 228 ARG A N 1
ATOM 1802 C CA . ARG A 1 228 ? 16.509 -4.720 -23.527 1.00 93.38 228 ARG A CA 1
ATOM 1803 C C . ARG A 1 228 ? 17.104 -3.814 -24.610 1.00 93.38 228 ARG A C 1
ATOM 1805 O O . ARG A 1 228 ? 17.260 -4.249 -25.749 1.00 93.38 228 ARG A O 1
ATOM 1812 N N . MET A 1 229 ? 17.449 -2.573 -24.266 1.00 89.62 229 MET A N 1
ATOM 1813 C CA . MET A 1 229 ? 18.059 -1.619 -25.201 1.00 89.62 229 MET A CA 1
ATOM 1814 C C . MET A 1 229 ? 19.470 -2.038 -25.629 1.00 89.62 229 MET A C 1
ATOM 1816 O O . MET A 1 229 ? 19.797 -1.939 -26.810 1.00 89.62 229 MET A O 1
ATOM 1820 N N . GLN A 1 230 ? 20.287 -2.538 -24.698 1.00 89.88 230 GLN A N 1
ATOM 1821 C CA . GLN A 1 230 ? 21.622 -3.067 -25.000 1.00 89.88 230 GLN A CA 1
ATOM 1822 C C . GLN A 1 230 ? 21.541 -4.261 -25.953 1.00 89.88 230 GLN A C 1
ATOM 1824 O O . GLN A 1 230 ? 22.166 -4.237 -27.009 1.00 89.88 230 GLN A O 1
ATOM 1829 N N . ALA A 1 231 ? 20.677 -5.237 -25.655 1.00 90.50 231 ALA A N 1
ATOM 1830 C CA . ALA A 1 231 ? 20.475 -6.397 -26.520 1.00 90.50 231 ALA A CA 1
ATOM 1831 C C . ALA A 1 231 ? 20.037 -6.003 -27.945 1.00 90.50 231 ALA A C 1
ATOM 1833 O O . ALA A 1 231 ? 20.517 -6.572 -28.924 1.00 90.50 231 ALA A O 1
ATOM 1834 N N . ALA A 1 232 ? 19.162 -4.999 -28.080 1.00 88.38 232 ALA A N 1
ATOM 1835 C CA . ALA A 1 232 ? 18.742 -4.494 -29.386 1.00 88.38 232 ALA A CA 1
ATOM 1836 C C . ALA A 1 232 ? 19.898 -3.838 -30.167 1.00 88.38 232 ALA A C 1
ATOM 1838 O O . ALA A 1 232 ? 20.037 -4.073 -31.370 1.00 88.38 232 ALA A O 1
ATOM 1839 N N . ASN A 1 233 ? 20.750 -3.058 -29.495 1.00 87.00 233 ASN A N 1
ATOM 1840 C CA . ASN A 1 233 ? 21.932 -2.448 -30.111 1.00 87.00 233 ASN A CA 1
ATOM 1841 C C . ASN A 1 233 ? 22.974 -3.491 -30.537 1.00 87.00 233 ASN A C 1
ATOM 1843 O O . ASN A 1 233 ? 23.556 -3.364 -31.618 1.00 87.00 233 ASN A O 1
ATOM 1847 N N . ASP A 1 234 ? 23.184 -4.532 -29.733 1.00 89.00 234 ASP A N 1
ATOM 1848 C CA . ASP A 1 234 ? 24.115 -5.618 -30.051 1.00 89.00 234 ASP A CA 1
ATOM 1849 C C . ASP A 1 234 ? 23.648 -6.401 -31.285 1.00 89.00 234 ASP A C 1
ATOM 1851 O O . ASP A 1 234 ? 24.439 -6.676 -32.188 1.00 89.00 234 ASP A O 1
ATOM 1855 N N . MET A 1 235 ? 22.344 -6.684 -31.386 1.00 84.69 235 MET A N 1
ATOM 1856 C CA . MET A 1 235 ? 21.758 -7.329 -32.567 1.00 84.69 235 MET A CA 1
ATOM 1857 C C . MET A 1 235 ? 21.900 -6.477 -33.834 1.00 84.69 235 MET A C 1
ATOM 1859 O O . MET A 1 235 ? 22.233 -7.009 -34.895 1.00 84.69 235 MET A O 1
ATOM 1863 N N . LEU A 1 236 ? 21.678 -5.162 -33.738 1.00 83.06 236 LEU A N 1
ATOM 1864 C CA . LEU A 1 236 ? 21.866 -4.237 -34.863 1.00 83.06 236 LEU A CA 1
ATOM 1865 C C . LEU A 1 236 ? 23.336 -4.169 -35.296 1.00 83.06 236 LEU A C 1
ATOM 1867 O O . LEU A 1 236 ? 23.630 -4.177 -36.492 1.00 83.06 236 LEU A O 1
ATOM 1871 N N . SER A 1 237 ? 24.261 -4.157 -34.338 1.00 80.44 237 SER A N 1
ATOM 1872 C CA . SER A 1 237 ? 25.704 -4.132 -34.602 1.00 80.44 237 SER A CA 1
ATOM 1873 C C . SER A 1 237 ? 26.187 -5.433 -35.256 1.00 80.44 237 SER A C 1
ATOM 1875 O O . SER A 1 237 ? 26.965 -5.397 -36.213 1.00 80.44 237 SER A O 1
ATOM 1877 N N . ALA A 1 238 ? 25.663 -6.582 -34.814 1.00 77.44 238 ALA A N 1
ATOM 1878 C CA . ALA A 1 238 ? 25.949 -7.890 -35.404 1.00 77.44 238 ALA A CA 1
ATOM 1879 C C . ALA A 1 238 ? 25.398 -8.025 -36.835 1.00 77.44 238 ALA A C 1
ATOM 1881 O O . ALA A 1 238 ? 26.076 -8.567 -37.703 1.00 77.44 238 ALA A O 1
ATOM 1882 N N . ALA A 1 239 ? 24.207 -7.482 -37.111 1.00 72.88 239 ALA A N 1
ATOM 1883 C CA . ALA A 1 239 ? 23.628 -7.458 -38.458 1.00 72.88 239 ALA A CA 1
ATOM 1884 C C . ALA A 1 239 ? 24.355 -6.500 -39.426 1.00 72.88 239 ALA A C 1
ATOM 1886 O O . ALA A 1 239 ? 24.223 -6.637 -40.640 1.00 72.88 239 ALA A O 1
ATOM 1887 N N . SER A 1 240 ? 25.114 -5.535 -38.895 1.00 70.50 240 SER A N 1
ATOM 1888 C CA . SER A 1 240 ? 25.834 -4.511 -39.669 1.00 70.50 240 SER A CA 1
ATOM 1889 C C . SER A 1 240 ? 27.298 -4.871 -39.966 1.00 70.50 240 SER A C 1
ATOM 1891 O O . SER A 1 240 ? 27.980 -4.120 -40.663 1.00 70.50 240 SER A O 1
ATOM 1893 N N . SER A 1 241 ? 27.799 -5.995 -39.444 1.00 56.41 241 SER A N 1
ATOM 1894 C CA . SER A 1 241 ? 29.168 -6.466 -39.688 1.00 56.41 241 SER A CA 1
ATOM 1895 C C . SER A 1 241 ? 29.224 -7.293 -40.985 1.00 56.41 241 SER A C 1
ATOM 1897 O O . SER A 1 241 ? 28.469 -8.261 -41.098 1.00 56.41 241 SER A O 1
ATOM 1899 N N . PRO A 1 242 ? 30.059 -6.936 -41.984 1.00 58.34 242 PRO A N 1
ATOM 1900 C CA . PRO A 1 242 ? 30.181 -7.725 -43.211 1.00 58.34 242 PRO A CA 1
ATOM 1901 C C . PRO A 1 242 ? 30.887 -9.073 -42.943 1.00 58.34 242 PRO A C 1
ATOM 1903 O O . PRO A 1 242 ? 31.641 -9.161 -41.970 1.00 58.34 242 PRO A O 1
ATOM 1906 N N . PRO A 1 243 ? 30.635 -10.106 -43.775 1.00 61.31 243 PRO A N 1
ATOM 1907 C CA . PRO A 1 243 ? 31.227 -11.440 -43.634 1.00 61.31 243 PRO A CA 1
ATOM 1908 C C . PRO A 1 243 ? 32.750 -11.463 -43.807 1.00 61.31 243 PRO A C 1
ATOM 1910 O O . PRO A 1 243 ? 33.282 -10.616 -44.563 1.00 61.31 243 PRO A O 1
#

Radius of gyration: 19.93 Å; chains: 1; bounding box: 51×38×71 Å

Foldseek 3Di:
DFAEEEEEAAPVLQVVVVVLPDGHHYDHQDDFPLDFAAALPQVVRLVRRCVVVVHDSVPHDFLCPPDQRGEYEYQFFQALRRLRSVLVSLQGHDDHHYWYQHYDAHSVVDDSVVVVVSVVVIDTCRVCSVLSNQCRNCVNVVPPVSNVVSLVVCCPPSRRPRNNVSVVVSNCCVPVVVLLVLLLVCVVVPNQDLVSSQVSVQVVDDVRHRSVCDSVNSVVSSVVSVVVVVVVVVVVVVVPDDD

Organism: NCBI:txid889268

Sequence (243 aa):
MLPILHIHAGDCAAGFAREIDLEGEVLGWRDSAAVGPCSRERGRHVFLRMAFWQTDLAEIQRAEELPTDCERVLWFGPDPWEQLQLVELLAYMSDGPCSIVPLSRAVTDLTPCELHAAFAARRNAESLRFFAAALWFDFCDNDPAGIALRLRRAANDQRLPHLGAAIRRVLQDRNEHRTEREIENLVRSGVYELPALLEALRARELPAHGAWYGDVVVGRLRDACTMRMQAANDMLSAASSPP